Protein AF-A0A959T071-F1 (afdb_monomer_lite)

pLDDT: mean 84.13, std 16.7, range [33.44, 98.81]

Secondary structure (DSSP, 8-state):
-HHHHHHHHHHHHHHHHHHHHHHHSS--SPPPB--SS--EEEEEE--EEEE-SSSEEEEEES--GGGTB-TT-EEEEE----SSS-TTPPPS-EEEEEEEEEE-SS-EEEEEEE-GGGTTSPP-TT-EEEEEEPPBTT----HHHHHHHTT--EE-TTS-BSS-HHHHHT---TTHHHHHHHHHHHHHHHHHHHHHH---GGGTSPPSSSTTTT--HHHHHHT--HHHHHHHHHHHHHSGGGTTT--TTT-EEHHHHHHHHHHTT-PPPTT-SSTTHHHHHTS-HHHHHHHHHHTGGG--TTTTHHHHHHHHHHHHTT-GGG--

Structure (mmCIF, N/CA/C/O backbone):
data_AF-A0A959T071-F1
#
_entry.id   AF-A0A959T071-F1
#
loop_
_atom_site.group_PDB
_atom_site.id
_atom_site.type_symbol
_atom_site.label_atom_id
_atom_site.label_alt_id
_atom_site.label_comp_id
_atom_site.label_asym_id
_atom_site.label_entity_id
_atom_site.label_seq_id
_atom_site.pdbx_PDB_ins_code
_atom_site.Cartn_x
_atom_site.Cartn_y
_atom_site.Cartn_z
_atom_site.occupancy
_atom_site.B_iso_or_equiv
_atom_site.auth_seq_id
_atom_site.auth_comp_id
_atom_site.auth_asym_id
_atom_site.auth_atom_id
_atom_site.pdbx_PDB_model_num
ATOM 1 N N . MET A 1 1 ? 19.474 -20.841 42.012 1.00 50.69 1 MET A N 1
ATOM 2 C CA . MET A 1 1 ? 18.870 -19.907 41.029 1.00 50.69 1 MET A CA 1
ATOM 3 C C . MET A 1 1 ? 19.489 -19.968 39.625 1.00 50.69 1 MET A C 1
ATOM 5 O O . MET A 1 1 ? 18.724 -20.109 38.681 1.00 50.69 1 MET A O 1
ATOM 9 N N . LYS A 1 2 ? 20.823 -19.972 39.444 1.00 43.72 2 LYS A N 1
ATOM 10 C CA . LYS A 1 2 ? 21.474 -19.981 38.106 1.00 43.72 2 LYS A CA 1
ATOM 11 C C . LYS A 1 2 ? 21.069 -21.127 37.150 1.00 43.72 2 LYS A C 1
ATOM 13 O O . LYS A 1 2 ? 20.910 -20.890 35.961 1.00 43.72 2 LYS A O 1
ATOM 18 N N . LYS A 1 3 ? 20.819 -22.351 37.642 1.00 41.03 3 LYS A N 1
ATOM 19 C CA . LYS A 1 3 ? 20.435 -23.502 36.787 1.00 41.03 3 LYS A CA 1
ATOM 20 C C . LYS A 1 3 ? 19.021 -23.417 36.180 1.00 41.03 3 LYS A C 1
ATOM 22 O O . LYS A 1 3 ? 18.778 -24.054 35.161 1.00 41.03 3 LYS A O 1
ATOM 27 N N . ARG A 1 4 ? 18.093 -22.649 36.773 1.00 46.56 4 ARG A N 1
ATOM 28 C CA . ARG A 1 4 ? 16.730 -22.470 36.226 1.00 46.56 4 ARG A CA 1
ATOM 29 C C . ARG A 1 4 ? 16.696 -21.448 35.083 1.00 46.56 4 ARG A C 1
ATOM 31 O O . ARG A 1 4 ? 15.998 -21.680 34.107 1.00 46.56 4 ARG A O 1
ATOM 38 N N . TYR A 1 5 ? 17.516 -20.399 35.157 1.00 44.81 5 TYR A N 1
ATOM 39 C CA . TYR A 1 5 ? 17.627 -19.387 34.098 1.00 44.81 5 TYR A CA 1
ATOM 40 C C . TYR A 1 5 ? 18.225 -19.942 32.801 1.00 44.81 5 TYR A C 1
ATOM 42 O O . TYR A 1 5 ? 17.732 -19.632 31.725 1.00 44.81 5 TYR A O 1
ATOM 50 N N . ILE A 1 6 ? 19.218 -20.832 32.893 1.00 55.38 6 ILE A N 1
ATOM 51 C CA . ILE A 1 6 ? 19.849 -21.442 31.708 1.00 55.38 6 ILE A CA 1
ATOM 52 C C . ILE A 1 6 ? 18.860 -22.338 30.944 1.00 55.38 6 ILE A C 1
ATOM 54 O O . ILE A 1 6 ? 18.853 -22.340 29.718 1.00 55.38 6 ILE A O 1
ATOM 58 N N . ARG A 1 7 ? 17.978 -23.059 31.652 1.00 50.81 7 ARG A N 1
ATOM 59 C CA . ARG A 1 7 ? 16.944 -23.887 31.012 1.00 50.81 7 ARG A CA 1
ATOM 60 C C . ARG A 1 7 ? 15.853 -23.052 30.344 1.00 50.81 7 ARG A C 1
ATOM 62 O O . ARG A 1 7 ? 15.399 -23.440 29.278 1.00 50.81 7 ARG A O 1
ATOM 69 N N . LEU A 1 8 ? 15.473 -21.915 30.933 1.00 52.59 8 LEU A N 1
ATOM 70 C CA . LEU A 1 8 ? 14.485 -21.005 30.347 1.00 52.59 8 LEU A CA 1
ATOM 71 C C . LEU A 1 8 ? 15.033 -20.314 29.086 1.00 52.59 8 LEU A C 1
ATOM 73 O O . LEU A 1 8 ? 14.337 -20.253 28.079 1.00 52.59 8 LEU A O 1
ATOM 77 N N . LEU A 1 9 ? 16.298 -19.871 29.111 1.00 47.81 9 LEU A N 1
ATOM 78 C CA . LEU A 1 9 ? 16.958 -19.272 27.944 1.00 47.81 9 LEU A CA 1
ATOM 79 C C . LEU A 1 9 ? 17.128 -20.278 26.798 1.00 47.81 9 LEU A C 1
ATOM 81 O O . LEU A 1 9 ? 16.884 -19.938 25.647 1.00 47.81 9 LEU A O 1
ATOM 85 N N . ALA A 1 10 ? 17.502 -21.524 27.109 1.00 54.78 10 ALA A N 1
ATOM 86 C CA . ALA A 1 10 ? 17.612 -22.584 26.109 1.00 54.78 10 ALA A CA 1
ATOM 87 C C . ALA A 1 10 ? 16.249 -22.934 25.489 1.00 54.78 10 ALA A C 1
ATOM 89 O O . ALA A 1 10 ? 16.178 -23.167 24.288 1.00 54.78 10 ALA A O 1
ATOM 90 N N . PHE A 1 11 ? 15.166 -22.916 26.276 1.00 56.06 11 PHE A N 1
ATOM 91 C CA . PHE A 1 11 ? 13.807 -23.133 25.768 1.00 56.06 11 PHE A CA 1
ATOM 92 C C . PHE A 1 11 ? 13.327 -21.984 24.872 1.00 56.06 11 PHE A C 1
ATOM 94 O O . PHE A 1 11 ? 12.724 -22.241 23.838 1.00 56.06 11 PHE A O 1
ATOM 101 N N . LEU A 1 12 ? 13.631 -20.733 25.231 1.00 44.16 12 LEU A N 1
ATOM 102 C CA . LEU A 1 12 ? 13.326 -19.553 24.412 1.00 44.16 12 LEU A CA 1
ATOM 103 C C . LEU A 1 12 ? 14.118 -19.541 23.099 1.00 44.16 12 LEU A C 1
ATOM 105 O O . LEU A 1 12 ? 13.544 -19.253 22.054 1.00 44.16 12 LEU A O 1
ATOM 109 N N . LEU A 1 13 ? 15.398 -19.920 23.132 1.00 45.41 13 LEU A N 1
ATOM 110 C CA . LEU A 1 13 ? 16.234 -20.041 21.933 1.00 45.41 13 LEU A CA 1
ATOM 111 C C . LEU A 1 13 ? 15.791 -21.201 21.031 1.00 45.41 13 LEU A C 1
ATOM 113 O O . LEU A 1 13 ? 15.777 -21.041 19.814 1.00 45.41 13 LEU A O 1
ATOM 117 N N . LEU A 1 14 ? 15.380 -22.343 21.599 1.00 43.41 14 LEU A N 1
ATOM 118 C CA . LEU A 1 14 ? 14.801 -23.445 20.822 1.00 43.41 14 LEU A CA 1
ATOM 119 C C . LEU A 1 14 ? 13.432 -23.080 20.239 1.00 43.41 14 LEU A C 1
ATOM 121 O O . LEU A 1 14 ? 13.178 -23.403 19.085 1.00 43.41 14 LEU A O 1
ATOM 125 N N . ALA A 1 15 ? 12.576 -22.389 20.994 1.00 43.66 15 ALA A N 1
ATOM 126 C CA . ALA A 1 15 ? 11.276 -21.936 20.508 1.00 43.66 15 ALA A CA 1
ATOM 127 C C . ALA A 1 15 ? 11.427 -20.893 19.393 1.00 43.66 15 ALA A C 1
ATOM 129 O O . ALA A 1 15 ? 10.739 -21.000 18.384 1.00 43.66 15 ALA A O 1
ATOM 130 N N . GLN A 1 16 ? 12.366 -19.946 19.523 1.00 39.22 16 GLN A N 1
ATOM 131 C CA . GLN A 1 16 ? 12.711 -19.013 18.448 1.00 39.22 16 GLN A CA 1
ATOM 132 C C . GLN A 1 16 ? 13.258 -19.757 17.231 1.00 39.22 16 GLN A C 1
ATOM 134 O O . GLN A 1 16 ? 12.729 -19.564 16.147 1.00 39.22 16 GLN A O 1
ATOM 139 N N . ALA A 1 17 ? 14.225 -20.666 17.396 1.00 39.22 17 ALA A N 1
ATOM 140 C CA . ALA A 1 17 ? 14.792 -21.430 16.284 1.00 39.22 17 ALA A CA 1
ATOM 141 C C . ALA A 1 17 ? 13.753 -22.314 15.571 1.00 39.22 17 ALA A C 1
ATOM 143 O O . ALA A 1 17 ? 13.794 -22.422 14.344 1.00 39.22 17 ALA A O 1
ATOM 144 N N . GLN A 1 18 ? 12.810 -22.909 16.310 1.00 37.84 18 GLN A N 1
ATOM 145 C CA . GLN A 1 18 ? 11.685 -23.668 15.753 1.00 37.84 18 GLN A CA 1
ATOM 146 C C . GLN A 1 18 ? 10.666 -22.761 15.051 1.00 37.84 18 GLN A C 1
ATOM 148 O O . GLN A 1 18 ? 10.160 -23.133 13.994 1.00 37.84 18 GLN A O 1
ATOM 153 N N . PHE A 1 19 ? 10.419 -21.549 15.556 1.00 38.22 19 PHE A N 1
ATOM 154 C CA . PHE A 1 19 ? 9.620 -20.544 14.846 1.00 38.22 19 PHE A CA 1
ATOM 155 C C . PHE A 1 19 ? 10.297 -20.121 13.533 1.00 38.22 19 PHE A C 1
ATOM 157 O O . PHE A 1 19 ? 9.644 -20.090 12.491 1.00 38.22 19 PHE A O 1
ATOM 164 N N . THR A 1 20 ? 11.616 -19.892 13.537 1.00 39.88 20 THR A N 1
ATOM 165 C CA . THR A 1 20 ? 12.369 -19.514 12.330 1.00 39.88 20 THR A CA 1
ATOM 166 C C . THR A 1 20 ? 12.425 -20.647 11.301 1.00 39.88 20 THR A C 1
ATOM 168 O O . THR A 1 20 ? 12.278 -20.397 10.106 1.00 39.88 20 THR A O 1
ATOM 171 N N . THR A 1 21 ? 12.574 -21.904 11.739 1.00 37.16 21 THR A N 1
ATOM 172 C CA . THR A 1 21 ? 12.586 -23.064 10.823 1.00 37.16 21 THR A CA 1
ATOM 173 C C . THR A 1 21 ? 11.203 -23.413 10.283 1.00 37.16 21 THR A C 1
ATOM 175 O O . THR A 1 21 ? 11.101 -23.813 9.125 1.00 37.16 21 THR A O 1
ATOM 178 N N . THR A 1 22 ? 10.132 -23.195 11.052 1.00 33.75 22 THR A N 1
ATOM 179 C CA . THR A 1 22 ? 8.760 -23.398 10.552 1.00 33.75 22 THR A CA 1
ATOM 180 C C . THR A 1 22 ? 8.385 -22.339 9.506 1.00 33.75 22 THR A C 1
ATOM 182 O O . THR A 1 22 ? 7.685 -22.653 8.548 1.00 33.75 22 THR A O 1
ATOM 185 N N . ILE A 1 23 ? 8.931 -21.119 9.608 1.00 41.12 23 ILE A N 1
ATOM 186 C CA . ILE A 1 23 ? 8.767 -20.070 8.584 1.00 41.12 23 ILE A CA 1
ATOM 187 C C . ILE A 1 23 ? 9.621 -20.346 7.330 1.00 41.12 23 ILE A C 1
ATOM 189 O O . ILE A 1 23 ? 9.193 -20.022 6.226 1.00 41.12 23 ILE A O 1
ATOM 193 N N . GLN A 1 24 ? 10.788 -20.989 7.453 1.00 35.78 24 GLN A N 1
ATOM 194 C CA . GLN A 1 24 ? 11.627 -21.336 6.292 1.00 35.78 24 GLN A CA 1
ATOM 195 C C . GLN A 1 24 ? 11.175 -22.590 5.522 1.00 35.78 24 GLN A C 1
ATOM 197 O O . GLN A 1 24 ? 11.602 -22.776 4.383 1.00 35.78 24 GLN A O 1
ATOM 202 N N . ALA A 1 25 ? 10.327 -23.445 6.102 1.00 33.44 25 ALA A N 1
ATOM 203 C CA . ALA A 1 25 ? 9.914 -24.709 5.484 1.00 33.44 25 ALA A CA 1
ATOM 204 C C . ALA A 1 25 ? 8.597 -24.641 4.683 1.00 33.44 25 ALA A C 1
ATOM 206 O O . ALA A 1 25 ? 8.232 -25.627 4.040 1.00 33.44 25 ALA A O 1
ATOM 207 N N . GLN A 1 26 ? 7.894 -23.503 4.662 1.00 39.03 26 GLN A N 1
ATOM 208 C CA . GLN A 1 26 ? 6.766 -23.294 3.750 1.00 39.03 26 GLN A CA 1
ATOM 209 C C . GLN A 1 26 ? 7.223 -22.565 2.475 1.00 39.03 26 GLN A C 1
ATOM 211 O O . GLN A 1 26 ? 7.538 -21.380 2.496 1.00 39.03 26 GLN A O 1
ATOM 216 N N . ASN A 1 27 ? 7.172 -23.304 1.360 1.00 43.25 27 ASN A N 1
ATOM 217 C CA . ASN A 1 27 ? 7.237 -22.868 -0.044 1.00 43.25 27 ASN A CA 1
ATOM 218 C C . ASN A 1 27 ? 8.626 -22.756 -0.693 1.00 43.25 27 ASN A C 1
ATOM 220 O O . ASN A 1 27 ? 9.072 -21.695 -1.124 1.00 43.25 27 ASN A O 1
ATOM 224 N N . SER A 1 28 ? 9.249 -23.916 -0.898 1.00 43.41 28 SER A N 1
ATOM 225 C CA . SER A 1 28 ? 10.242 -24.157 -1.956 1.00 43.41 28 SER A CA 1
ATOM 226 C C . SER A 1 28 ? 9.615 -24.482 -3.327 1.00 43.41 28 SER A C 1
ATOM 228 O O . SER A 1 28 ? 10.336 -24.799 -4.272 1.00 43.41 28 SER A O 1
ATOM 230 N N . SER A 1 29 ? 8.290 -24.389 -3.477 1.00 58.50 29 SER A N 1
ATOM 231 C CA . SER A 1 29 ? 7.630 -24.452 -4.783 1.00 58.50 29 SER A CA 1
ATOM 232 C C . SER A 1 29 ? 7.652 -23.082 -5.464 1.00 58.50 29 SER A C 1
ATOM 234 O O . SER A 1 29 ? 7.315 -22.056 -4.874 1.00 58.50 29 SER A O 1
ATOM 236 N N . VAL A 1 30 ? 8.056 -23.062 -6.735 1.00 68.25 30 VAL A N 1
ATOM 237 C CA . VAL A 1 30 ? 7.902 -21.886 -7.599 1.00 68.25 30 VAL A CA 1
ATOM 238 C C . VAL A 1 30 ? 6.404 -21.543 -7.668 1.00 68.25 30 VAL A C 1
ATOM 240 O O . VAL A 1 30 ? 5.610 -22.458 -7.902 1.00 68.25 30 VAL A O 1
ATOM 243 N N . PRO A 1 31 ? 5.995 -20.277 -7.451 1.00 80.00 31 PRO A N 1
ATOM 244 C CA . PRO A 1 31 ? 4.594 -19.887 -7.570 1.00 80.00 31 PRO A CA 1
ATOM 245 C C . PRO A 1 31 ? 4.044 -20.246 -8.952 1.00 80.00 31 PRO A C 1
ATOM 247 O O . PRO A 1 31 ? 4.724 -20.066 -9.963 1.00 80.00 31 PRO A O 1
ATOM 250 N N . VAL A 1 32 ? 2.812 -20.747 -8.996 1.00 86.94 32 VAL A N 1
ATOM 251 C CA . VAL A 1 32 ? 2.100 -20.983 -10.257 1.00 86.94 32 VAL A CA 1
ATOM 252 C C . VAL A 1 32 ? 1.407 -19.685 -10.653 1.00 86.94 32 VAL A C 1
ATOM 254 O O . VAL A 1 32 ? 0.740 -19.074 -9.824 1.00 86.94 32 VAL A O 1
ATOM 257 N N . TYR A 1 33 ? 1.569 -19.270 -11.906 1.00 87.31 33 TYR A N 1
ATOM 258 C CA . TYR A 1 33 ? 1.048 -18.009 -12.434 1.00 87.31 33 TYR A CA 1
ATOM 259 C C . TYR A 1 33 ? -0.166 -18.232 -13.335 1.00 87.31 33 TYR A C 1
ATOM 261 O O . TYR A 1 33 ? -0.168 -19.171 -14.133 1.00 87.31 33 TYR A O 1
ATOM 269 N N . ASP A 1 34 ? -1.182 -17.371 -13.221 1.00 85.62 34 ASP A N 1
ATOM 270 C CA . ASP A 1 34 ? -2.313 -17.354 -14.153 1.00 85.62 34 ASP A CA 1
ATOM 271 C C . ASP A 1 34 ? -1.898 -16.623 -15.435 1.00 85.62 34 ASP A C 1
ATOM 273 O O . ASP A 1 34 ? -1.830 -15.394 -15.496 1.00 85.62 34 ASP A O 1
ATOM 277 N N . THR A 1 35 ? -1.588 -17.403 -16.467 1.00 83.62 35 THR A N 1
ATOM 278 C CA . THR A 1 35 ? -1.217 -16.891 -17.790 1.00 83.62 35 THR A CA 1
ATOM 279 C C . THR A 1 35 ? -2.405 -16.747 -18.738 1.00 83.62 35 THR A C 1
ATOM 281 O O . THR A 1 35 ? -2.232 -16.230 -19.842 1.00 83.62 35 THR A O 1
ATOM 284 N N . ALA A 1 36 ? -3.595 -17.208 -18.339 1.00 73.69 36 ALA A N 1
ATOM 285 C CA . ALA A 1 36 ? -4.733 -17.394 -19.231 1.00 73.69 36 ALA A CA 1
ATOM 286 C C . ALA A 1 36 ? -5.746 -16.245 -19.184 1.00 73.69 36 ALA A C 1
ATOM 288 O O . ALA A 1 36 ? -6.434 -16.022 -20.181 1.00 73.69 36 ALA A O 1
ATOM 289 N N . SER A 1 37 ? -5.859 -15.531 -18.059 1.00 57.44 37 SER A N 1
ATOM 290 C CA . SER A 1 37 ? -7.089 -14.758 -17.819 1.00 57.44 37 SER A CA 1
ATOM 291 C C . SER A 1 37 ? -6.912 -13.373 -17.198 1.00 57.44 37 SER A C 1
ATOM 293 O O . SER A 1 37 ? -7.787 -12.532 -17.395 1.00 57.44 37 SER A O 1
ATOM 295 N N . PHE A 1 38 ? -5.804 -13.082 -16.507 1.00 61.44 38 PHE A N 1
ATOM 296 C CA . PHE A 1 38 ? -5.633 -11.793 -15.828 1.00 61.44 38 PHE A CA 1
ATOM 297 C C . PHE A 1 38 ? -4.190 -11.292 -15.880 1.00 61.44 38 PHE A C 1
ATOM 299 O O . PHE A 1 38 ? -3.247 -12.026 -15.598 1.00 61.44 38 PHE A O 1
ATOM 306 N N . ILE A 1 39 ? -4.034 -10.020 -16.242 1.00 75.19 39 ILE A N 1
ATOM 307 C CA . ILE A 1 39 ? -2.770 -9.293 -16.190 1.00 75.19 39 ILE A CA 1
ATOM 308 C C . ILE A 1 39 ? -2.998 -8.099 -15.267 1.00 75.19 39 ILE A C 1
ATOM 310 O O . ILE A 1 39 ? -3.794 -7.219 -15.594 1.00 75.19 39 ILE A O 1
ATOM 314 N N . ASP A 1 40 ? -2.307 -8.074 -14.131 1.00 84.31 40 ASP A N 1
ATOM 315 C CA . ASP A 1 40 ? -2.342 -6.932 -13.217 1.00 84.31 40 ASP A CA 1
ATOM 316 C C . ASP A 1 40 ? -1.245 -5.934 -13.623 1.00 84.31 40 ASP A C 1
ATOM 318 O O . ASP A 1 40 ? -0.127 -6.325 -13.968 1.00 84.31 40 ASP A O 1
ATOM 322 N N . GLU A 1 41 ? -1.545 -4.633 -13.591 1.00 94.25 41 GLU A N 1
ATOM 323 C CA . GLU A 1 41 ? -0.510 -3.599 -13.667 1.00 94.25 41 GLU A CA 1
ATOM 324 C C . GLU A 1 41 ? 0.080 -3.396 -12.268 1.00 94.25 41 GLU A C 1
ATOM 326 O O . GLU A 1 41 ? -0.607 -2.949 -11.347 1.00 94.25 41 GLU A O 1
ATOM 331 N N . VAL A 1 42 ? 1.356 -3.746 -12.107 1.00 96.12 42 VAL A N 1
ATOM 332 C CA . VAL A 1 42 ? 2.086 -3.656 -10.838 1.00 96.12 42 VAL A CA 1
ATOM 333 C C . VAL A 1 42 ? 3.202 -2.631 -10.965 1.00 96.12 42 VAL A C 1
ATOM 335 O O . VAL A 1 42 ? 3.947 -2.618 -11.945 1.00 96.12 42 VAL A O 1
ATOM 338 N N . PHE A 1 43 ? 3.321 -1.768 -9.960 1.00 95.94 43 PHE A N 1
ATOM 339 C CA . PHE A 1 43 ? 4.357 -0.742 -9.874 1.00 95.94 43 PHE A CA 1
ATOM 340 C C . PHE A 1 43 ? 5.606 -1.319 -9.221 1.00 95.94 43 PHE A C 1
ATOM 342 O O . PHE A 1 43 ? 5.492 -2.054 -8.255 1.00 95.94 43 PHE A O 1
ATOM 349 N N . PHE A 1 44 ? 6.802 -0.991 -9.688 1.00 95.06 44 PHE A N 1
ATOM 350 C CA . PHE A 1 44 ? 8.058 -1.459 -9.104 1.00 95.06 44 PHE A CA 1
ATOM 351 C C . PHE A 1 44 ? 9.064 -0.320 -9.028 1.00 95.06 44 PHE A C 1
ATOM 353 O O . PHE A 1 44 ? 9.186 0.451 -9.976 1.00 95.06 44 PHE A O 1
ATOM 360 N N . LEU A 1 45 ? 9.836 -0.244 -7.945 1.00 92.62 45 LEU A N 1
ATOM 361 C CA . LEU A 1 45 ? 10.956 0.692 -7.863 1.00 92.62 45 LEU A CA 1
ATOM 362 C C . LEU A 1 45 ? 12.035 0.353 -8.892 1.00 92.62 45 LEU A C 1
ATOM 364 O O . LEU A 1 45 ? 12.535 -0.775 -8.954 1.00 92.62 45 LEU A O 1
ATOM 368 N N . ILE A 1 46 ? 12.442 1.367 -9.645 1.00 94.25 46 ILE A N 1
ATOM 369 C CA . ILE A 1 46 ? 13.601 1.324 -10.525 1.00 94.25 46 ILE A CA 1
ATOM 370 C C . ILE A 1 46 ? 14.867 1.308 -9.671 1.00 94.25 46 ILE A C 1
ATOM 372 O O . ILE A 1 46 ? 15.061 2.144 -8.791 1.00 94.25 46 ILE A O 1
ATOM 376 N N . LYS A 1 47 ? 15.753 0.355 -9.950 1.00 93.50 47 LYS A N 1
ATOM 377 C CA . LYS A 1 47 ? 17.012 0.161 -9.223 1.00 93.50 47 LYS A CA 1
ATOM 378 C C . LYS A 1 47 ? 18.190 0.824 -9.913 1.00 93.50 47 LYS A C 1
ATOM 380 O O . LYS A 1 47 ? 19.005 1.459 -9.259 1.00 93.50 47 LYS A O 1
ATOM 385 N N . ASN A 1 48 ? 18.255 0.713 -11.237 1.00 95.00 48 ASN A N 1
ATOM 386 C CA . ASN A 1 48 ? 19.299 1.339 -12.038 1.00 95.00 48 ASN A CA 1
ATOM 387 C C . ASN A 1 48 ? 18.703 1.976 -13.284 1.00 95.00 48 ASN A C 1
ATOM 389 O O . ASN A 1 48 ? 17.717 1.483 -13.835 1.00 95.00 48 ASN A O 1
ATOM 393 N N . VAL A 1 49 ? 19.358 3.040 -13.741 1.00 96.00 49 VAL A N 1
ATOM 394 C CA . VAL A 1 49 ? 19.014 3.782 -14.953 1.00 96.00 49 VAL A CA 1
ATOM 395 C C . VAL A 1 49 ? 20.265 3.882 -15.817 1.00 96.00 49 VAL A C 1
ATOM 397 O O . VAL A 1 49 ? 21.291 4.393 -15.375 1.00 96.00 49 VAL A O 1
ATOM 400 N N . ASN A 1 50 ? 20.176 3.417 -17.057 1.00 96.88 50 ASN A N 1
ATOM 401 C CA . ASN A 1 50 ? 21.193 3.588 -18.086 1.00 96.88 50 ASN A CA 1
ATOM 402 C C . ASN A 1 50 ? 20.591 4.399 -19.238 1.00 96.88 50 ASN A C 1
ATOM 404 O O . ASN A 1 50 ? 19.840 3.872 -20.064 1.00 96.88 50 ASN A O 1
ATOM 408 N N . ARG A 1 51 ? 20.873 5.702 -19.262 1.00 94.12 51 ARG A N 1
ATOM 409 C CA . ARG A 1 51 ? 20.330 6.617 -20.269 1.00 94.12 51 ARG A CA 1
ATOM 410 C C . ARG A 1 51 ? 21.092 6.470 -21.586 1.00 94.12 51 ARG A C 1
ATOM 412 O O . ARG A 1 51 ? 22.315 6.521 -21.602 1.00 94.12 51 ARG A O 1
ATOM 419 N N . ILE A 1 52 ? 20.354 6.311 -22.682 1.00 95.12 52 ILE A N 1
ATOM 420 C CA . ILE A 1 52 ? 20.910 6.114 -24.030 1.00 95.12 52 ILE A CA 1
ATOM 421 C C . ILE A 1 52 ? 20.874 7.432 -24.809 1.00 95.12 52 ILE A C 1
ATOM 423 O O . ILE A 1 52 ? 21.830 7.788 -25.491 1.00 95.12 52 ILE A O 1
ATOM 427 N N . SER A 1 53 ? 19.757 8.155 -24.709 1.00 93.44 53 SER A N 1
ATOM 428 C CA . SER A 1 53 ? 19.520 9.436 -25.377 1.00 93.44 53 SER A CA 1
ATOM 429 C C . SER A 1 53 ? 18.642 10.343 -24.504 1.00 93.44 53 SER A C 1
ATOM 431 O O . SER A 1 53 ? 18.297 10.004 -23.368 1.00 93.44 53 SER A O 1
ATOM 433 N N . GLU A 1 54 ? 18.248 11.506 -25.031 1.00 91.12 54 GLU A N 1
ATOM 434 C CA . GLU A 1 54 ? 17.261 12.373 -24.378 1.00 91.12 54 GLU A CA 1
ATOM 435 C C . GLU A 1 54 ? 15.950 11.637 -24.069 1.00 91.12 54 GLU A C 1
ATOM 437 O O . GLU A 1 54 ? 15.380 11.820 -23.003 1.00 91.12 54 GLU A O 1
ATOM 442 N N . ASP A 1 55 ? 15.497 10.748 -24.945 1.00 94.88 55 ASP A N 1
ATOM 443 C CA . ASP A 1 55 ? 14.156 10.178 -24.873 1.00 94.88 55 ASP A CA 1
ATOM 444 C C . ASP A 1 55 ? 14.142 8.665 -24.659 1.00 94.88 55 ASP A C 1
ATOM 446 O O . ASP A 1 55 ? 13.073 8.059 -24.695 1.00 94.88 55 ASP A O 1
ATOM 450 N N . SER A 1 56 ? 15.313 8.056 -24.464 1.00 96.50 56 SER A N 1
ATOM 451 C CA . SER A 1 56 ? 15.468 6.606 -24.387 1.00 96.50 56 SER A CA 1
ATOM 452 C C . SER A 1 56 ? 16.423 6.197 -23.268 1.00 96.50 56 SER A C 1
ATOM 454 O O . SER A 1 56 ? 17.512 6.759 -23.112 1.00 96.50 56 SER A O 1
ATOM 456 N N . ALA A 1 57 ? 16.030 5.182 -22.503 1.00 97.88 57 ALA A N 1
ATOM 457 C CA . ALA A 1 57 ? 16.832 4.612 -21.424 1.00 97.88 57 ALA A CA 1
ATOM 458 C C . ALA A 1 57 ? 16.561 3.113 -21.265 1.00 97.88 57 ALA A C 1
ATOM 460 O O . ALA A 1 57 ? 15.502 2.621 -21.654 1.00 97.88 57 ALA A O 1
ATOM 461 N N . TYR A 1 58 ? 17.497 2.402 -20.645 1.00 98.50 58 TYR A N 1
ATOM 462 C CA . TYR A 1 58 ? 17.237 1.108 -20.026 1.00 98.50 58 TYR A CA 1
ATOM 463 C C . TYR A 1 58 ? 17.138 1.280 -18.516 1.00 98.50 58 TYR A C 1
ATOM 465 O O . TYR A 1 58 ? 17.970 1.958 -17.915 1.00 98.50 58 TYR A O 1
ATOM 473 N N . VAL A 1 59 ? 16.149 0.645 -17.898 1.00 98.31 59 VAL A N 1
ATOM 474 C CA . VAL A 1 59 ? 16.002 0.617 -16.438 1.00 98.31 59 VAL A CA 1
ATOM 475 C C . VAL A 1 59 ? 15.915 -0.816 -15.943 1.00 98.31 59 VAL A C 1
ATOM 477 O O . VAL A 1 59 ? 15.449 -1.689 -16.675 1.00 98.31 59 VAL A O 1
ATOM 480 N N . THR A 1 60 ? 16.354 -1.068 -14.713 1.00 98.38 60 THR A N 1
ATOM 481 C CA . THR A 1 60 ? 16.271 -2.402 -14.097 1.00 98.38 60 THR A CA 1
ATOM 482 C C . THR A 1 60 ? 15.390 -2.399 -12.860 1.00 98.38 60 THR A C 1
ATOM 484 O O . THR A 1 60 ? 15.432 -1.444 -12.084 1.00 98.38 60 THR A O 1
ATOM 487 N N . ILE A 1 61 ? 14.673 -3.498 -12.637 1.00 96.94 61 ILE A N 1
ATOM 488 C CA . ILE A 1 61 ? 13.921 -3.778 -11.407 1.00 96.94 61 ILE A CA 1
ATOM 489 C C . ILE A 1 61 ? 14.380 -5.107 -10.797 1.00 96.94 61 ILE A C 1
ATOM 491 O O . ILE A 1 61 ? 14.786 -6.016 -11.525 1.00 96.94 61 ILE A O 1
ATOM 495 N N . ASP A 1 62 ? 14.248 -5.245 -9.477 1.00 96.00 62 ASP A N 1
ATOM 496 C CA . ASP A 1 62 ? 14.573 -6.478 -8.733 1.00 96.00 62 ASP A CA 1
ATOM 497 C C . ASP A 1 62 ? 13.389 -7.460 -8.690 1.00 96.00 62 ASP A C 1
ATOM 499 O O . ASP A 1 62 ? 13.093 -8.064 -7.654 1.00 96.00 62 ASP A O 1
ATOM 503 N N . TYR A 1 63 ? 12.685 -7.587 -9.819 1.00 96.19 63 TYR A N 1
ATOM 504 C CA . TYR A 1 63 ? 11.577 -8.518 -10.027 1.00 96.19 63 TYR A CA 1
ATOM 505 C C . TYR A 1 63 ? 11.694 -9.156 -11.413 1.00 96.19 63 TYR A C 1
ATOM 507 O O . TYR A 1 63 ? 12.001 -8.469 -12.387 1.00 96.19 63 TYR A O 1
ATOM 515 N N . GLY A 1 64 ? 11.492 -10.472 -11.500 1.00 96.56 64 GLY A N 1
ATOM 516 C CA . GLY A 1 64 ? 11.738 -11.248 -12.723 1.00 96.56 64 GLY A CA 1
ATOM 517 C C . GLY A 1 64 ? 10.697 -12.336 -12.978 1.00 96.56 64 GLY A C 1
ATOM 518 O O . GLY A 1 64 ? 9.548 -12.220 -12.550 1.00 96.56 64 GLY A O 1
ATOM 519 N N . LYS A 1 65 ? 11.093 -13.420 -13.659 1.00 94.81 65 LYS A N 1
ATOM 520 C CA . LYS A 1 65 ? 10.188 -14.546 -13.995 1.00 94.81 65 LYS A CA 1
ATOM 521 C C . LYS A 1 65 ? 9.486 -15.115 -12.772 1.00 94.81 65 LYS A C 1
ATOM 523 O O . LYS A 1 65 ? 8.301 -15.422 -12.821 1.00 94.81 65 LYS A O 1
ATOM 528 N N . GLN A 1 66 ? 10.220 -15.240 -11.666 1.00 93.31 66 GLN A N 1
ATOM 529 C CA . GLN A 1 66 ? 9.678 -15.771 -10.420 1.00 93.31 66 GLN A CA 1
ATOM 530 C C . GLN A 1 66 ? 8.653 -14.835 -9.780 1.00 93.31 66 GLN A C 1
ATOM 532 O O . GLN A 1 66 ? 8.092 -15.228 -8.773 1.00 93.31 66 GLN A O 1
ATOM 537 N N . ASP A 1 67 ? 8.462 -13.618 -10.294 1.00 94.12 67 ASP A N 1
ATOM 538 C CA . ASP A 1 67 ? 7.520 -12.606 -9.812 1.00 94.12 67 ASP A CA 1
ATOM 539 C C . ASP A 1 67 ? 6.352 -12.373 -10.788 1.00 94.12 67 ASP A C 1
ATOM 541 O O . ASP A 1 67 ? 5.587 -11.432 -10.605 1.00 94.12 67 ASP A O 1
ATOM 545 N N . GLY A 1 68 ? 6.214 -13.209 -11.824 1.00 94.06 68 GLY A N 1
ATOM 546 C CA . GLY A 1 68 ? 5.156 -13.085 -12.833 1.00 94.06 68 GLY A CA 1
ATOM 547 C C . GLY A 1 68 ? 5.468 -12.087 -13.950 1.00 94.06 68 GLY A C 1
ATOM 548 O O . GLY A 1 68 ? 4.638 -11.880 -14.836 1.00 94.06 68 GLY A O 1
ATOM 549 N N . VAL A 1 69 ? 6.662 -11.483 -13.949 1.00 96.19 69 VAL A N 1
ATOM 550 C CA . VAL A 1 69 ? 7.132 -10.627 -15.046 1.00 96.19 69 VAL A CA 1
ATOM 551 C C . VAL A 1 69 ? 7.443 -11.499 -16.263 1.00 96.19 69 VAL A C 1
ATOM 553 O O . VAL A 1 69 ? 8.091 -12.540 -16.142 1.00 96.19 69 VAL A O 1
ATOM 556 N N . PHE A 1 70 ? 7.026 -11.060 -17.449 1.00 96.12 70 PHE A N 1
ATOM 557 C CA . PHE A 1 70 ? 7.242 -11.774 -18.707 1.00 96.12 70 PHE A CA 1
ATOM 558 C C . PHE A 1 70 ? 7.876 -10.876 -19.778 1.00 96.12 70 PHE A C 1
ATOM 560 O O . PHE A 1 70 ? 7.812 -9.646 -19.728 1.00 96.12 70 PHE A O 1
ATOM 567 N N . LEU A 1 71 ? 8.552 -11.496 -20.750 1.00 97.56 71 LEU A N 1
ATOM 568 C CA . LEU A 1 71 ? 9.245 -10.767 -21.809 1.00 97.56 71 LEU A CA 1
ATOM 569 C C . LEU A 1 71 ? 8.225 -10.067 -22.709 1.00 97.56 71 LEU A C 1
ATOM 571 O O . LEU A 1 71 ? 7.236 -10.665 -23.123 1.00 97.56 71 LEU A O 1
ATOM 575 N N . GLY A 1 72 ? 8.485 -8.806 -23.041 1.00 97.50 72 GLY A N 1
ATOM 576 C CA . GLY A 1 72 ? 7.577 -8.002 -23.847 1.00 97.50 72 GLY A CA 1
ATOM 577 C C . GLY A 1 72 ? 6.419 -7.377 -23.074 1.00 97.50 72 GLY A C 1
ATOM 578 O O . GLY A 1 72 ? 5.696 -6.602 -23.696 1.00 97.50 72 GLY A O 1
ATOM 579 N N . ALA A 1 73 ? 6.285 -7.637 -21.765 1.00 97.19 73 ALA A N 1
ATOM 580 C CA . ALA A 1 73 ? 5.346 -6.929 -20.900 1.00 97.19 73 ALA A CA 1
ATOM 581 C C . ALA A 1 73 ? 5.508 -5.414 -21.065 1.00 97.19 73 ALA A C 1
ATOM 583 O O . ALA A 1 73 ? 6.631 -4.894 -21.072 1.00 97.19 73 ALA A O 1
ATOM 584 N N . THR A 1 74 ? 4.387 -4.720 -21.232 1.00 97.44 74 THR A N 1
ATOM 585 C CA . THR A 1 74 ? 4.344 -3.272 -21.444 1.00 97.44 74 THR A CA 1
ATOM 586 C C . THR A 1 74 ? 3.827 -2.553 -20.210 1.00 97.44 74 THR A C 1
ATOM 588 O O . THR A 1 74 ? 3.111 -3.133 -19.394 1.00 97.44 74 THR A O 1
ATOM 591 N N . GLY A 1 75 ? 4.153 -1.272 -20.108 1.00 97.38 75 GLY A N 1
ATOM 592 C CA . GLY A 1 75 ? 3.579 -0.382 -19.111 1.00 97.38 75 GLY A CA 1
ATOM 593 C C . GLY A 1 75 ? 4.192 1.005 -19.209 1.00 97.38 75 GLY A C 1
ATOM 594 O O . GLY A 1 75 ? 4.508 1.457 -20.315 1.00 97.38 75 GLY A O 1
ATOM 595 N N . ASN A 1 76 ? 4.366 1.685 -18.081 1.00 97.94 76 ASN A N 1
ATOM 596 C CA . ASN A 1 76 ? 4.788 3.078 -18.051 1.00 97.94 76 ASN A CA 1
ATOM 597 C C . ASN A 1 76 ? 5.893 3.318 -17.027 1.00 97.94 76 ASN A C 1
ATOM 599 O O . ASN A 1 76 ? 6.043 2.599 -16.043 1.00 97.94 76 ASN A O 1
ATOM 603 N N . ILE A 1 77 ? 6.651 4.384 -17.248 1.00 96.56 77 ILE A N 1
ATOM 604 C CA . ILE A 1 77 ? 7.519 4.951 -16.223 1.00 96.56 77 ILE A CA 1
ATOM 605 C C . ILE A 1 77 ? 6.823 6.137 -15.560 1.00 96.56 77 ILE A C 1
ATOM 607 O O . ILE A 1 77 ? 6.213 6.966 -16.240 1.00 96.56 77 ILE A O 1
ATOM 611 N N . MET A 1 78 ? 6.922 6.223 -14.240 1.00 94.56 78 MET A N 1
ATOM 612 C CA . MET A 1 78 ? 6.267 7.230 -13.421 1.00 94.56 78 MET A CA 1
ATOM 613 C C . MET A 1 78 ? 7.256 7.863 -12.440 1.00 94.56 78 MET A C 1
ATOM 615 O O . MET A 1 78 ? 8.030 7.162 -11.789 1.00 94.56 78 MET A O 1
ATOM 619 N N . SER A 1 79 ? 7.218 9.189 -12.318 1.00 90.75 79 SER A N 1
ATOM 620 C CA . SER A 1 79 ? 8.042 9.912 -11.348 1.00 90.75 79 SER A CA 1
ATOM 621 C C . SER A 1 79 ? 7.636 9.601 -9.903 1.00 90.75 79 SER A C 1
ATOM 623 O O . SER A 1 79 ? 6.450 9.452 -9.599 1.00 90.75 79 SER A O 1
ATOM 625 N N . SER A 1 80 ? 8.599 9.563 -8.983 1.00 85.44 80 SER A N 1
ATOM 626 C CA . SER A 1 80 ? 8.353 9.433 -7.539 1.00 85.44 80 SER A CA 1
ATOM 627 C C . SER A 1 80 ? 8.943 10.597 -6.723 1.00 85.44 80 SER A C 1
ATOM 629 O O . SER A 1 80 ? 9.677 11.446 -7.241 1.00 85.44 80 SER A O 1
ATOM 631 N N . HIS A 1 81 ? 8.589 10.651 -5.431 1.00 69.88 81 HIS A N 1
ATOM 632 C CA . HIS A 1 81 ? 9.137 11.596 -4.449 1.00 69.88 81 HIS A CA 1
ATOM 633 C C . HIS A 1 81 ? 10.441 11.058 -3.815 1.00 69.88 81 HIS A C 1
ATOM 635 O O . HIS A 1 81 ? 10.452 10.595 -2.670 1.00 69.88 81 HIS A O 1
ATOM 641 N N . GLY A 1 82 ? 11.572 11.151 -4.512 1.00 60.06 82 GLY A N 1
ATOM 642 C CA . GLY A 1 82 ? 12.874 10.705 -3.998 1.00 60.06 82 GLY A CA 1
ATOM 643 C C . GLY A 1 82 ? 13.637 11.777 -3.208 1.00 60.06 82 GLY A C 1
ATOM 644 O O . GLY A 1 82 ? 13.378 12.977 -3.303 1.00 60.06 82 GLY A O 1
ATOM 645 N N . ALA A 1 83 ? 14.602 11.363 -2.379 1.00 49.56 83 ALA A N 1
ATOM 646 C CA . ALA A 1 83 ? 15.624 12.293 -1.862 1.00 49.56 83 ALA A CA 1
ATOM 647 C C . ALA A 1 83 ? 16.601 12.724 -2.978 1.00 49.56 83 ALA A C 1
ATOM 649 O O . ALA A 1 83 ? 17.114 13.842 -2.963 1.00 49.56 83 ALA A O 1
ATOM 650 N N . SER A 1 84 ? 16.787 11.843 -3.963 1.00 58.06 84 SER A N 1
ATOM 651 C CA . SER A 1 84 ? 17.588 12.011 -5.179 1.00 58.06 84 SER A CA 1
ATOM 652 C C . SER A 1 84 ? 16.940 12.925 -6.229 1.00 58.06 84 SER A C 1
ATOM 654 O O . SER A 1 84 ? 17.645 13.498 -7.056 1.00 58.06 84 SER A O 1
ATOM 656 N N . THR A 1 85 ? 15.615 13.097 -6.189 1.00 59.00 85 THR A N 1
ATOM 657 C CA . THR A 1 85 ? 14.837 13.766 -7.245 1.00 59.00 85 THR A CA 1
ATOM 658 C C . THR A 1 85 ? 14.599 15.264 -7.003 1.00 59.00 85 THR A C 1
ATOM 660 O O . THR A 1 85 ? 14.039 15.942 -7.861 1.00 59.00 85 THR A O 1
ATOM 663 N N . GLY A 1 86 ? 15.007 15.793 -5.841 1.00 57.28 86 GLY A N 1
ATOM 664 C CA . GLY A 1 86 ? 14.789 17.189 -5.438 1.00 57.28 86 GLY A CA 1
ATOM 665 C C . GLY A 1 86 ? 13.357 17.493 -4.961 1.00 57.28 86 GLY A C 1
ATOM 666 O O . GLY A 1 86 ? 12.395 16.837 -5.348 1.00 57.28 86 GLY A O 1
ATOM 667 N N . LYS A 1 87 ? 13.201 18.514 -4.102 1.00 60.84 87 LYS A N 1
ATOM 668 C CA . LYS A 1 87 ? 11.921 18.858 -3.437 1.00 60.84 87 LYS A CA 1
ATOM 669 C C . LYS A 1 87 ? 10.823 19.409 -4.364 1.00 60.84 87 LYS A C 1
ATOM 671 O O . LYS A 1 87 ? 9.680 19.480 -3.935 1.00 60.84 87 LYS A O 1
ATOM 676 N N . ASN A 1 88 ? 11.161 19.801 -5.595 1.00 69.19 88 ASN A N 1
ATOM 677 C CA . ASN A 1 88 ? 10.254 20.514 -6.507 1.00 69.19 88 ASN A CA 1
ATOM 678 C C . ASN A 1 88 ? 9.826 19.685 -7.728 1.00 69.19 88 ASN A C 1
ATOM 680 O O . ASN A 1 88 ? 9.189 20.224 -8.629 1.00 69.19 88 ASN A O 1
ATOM 684 N N . ARG A 1 89 ? 10.200 18.404 -7.801 1.00 78.50 89 ARG A N 1
ATOM 685 C CA . ARG A 1 89 ? 9.806 17.548 -8.920 1.00 78.50 89 ARG A CA 1
ATOM 686 C C . ARG A 1 89 ? 8.370 17.078 -8.728 1.00 78.50 89 ARG A C 1
ATOM 688 O O . ARG A 1 89 ? 8.023 16.575 -7.662 1.00 78.50 89 ARG A O 1
ATOM 695 N N . GLU A 1 90 ? 7.558 17.204 -9.772 1.00 80.38 90 GLU A N 1
ATOM 696 C CA . GLU A 1 90 ? 6.226 16.605 -9.791 1.00 80.38 90 GLU A CA 1
ATOM 697 C C . GLU A 1 90 ? 6.341 15.078 -9.678 1.00 80.38 90 GLU A C 1
ATOM 699 O O . GLU A 1 90 ? 7.043 14.425 -10.456 1.00 80.38 90 GLU A O 1
ATOM 704 N N . SER A 1 91 ? 5.647 14.494 -8.707 1.00 82.50 91 SER A N 1
ATOM 705 C CA . SER A 1 91 ? 5.560 13.045 -8.544 1.00 82.50 91 SER A CA 1
ATOM 706 C C . SER A 1 91 ? 4.330 12.479 -9.230 1.00 82.50 91 SER A C 1
ATOM 708 O O . SER A 1 91 ? 3.377 13.203 -9.516 1.00 82.50 91 SER A O 1
ATOM 710 N N . THR A 1 92 ? 4.274 11.153 -9.335 1.00 86.38 92 THR A N 1
ATOM 711 C CA . THR A 1 92 ? 3.108 10.413 -9.833 1.00 86.38 92 THR A CA 1
ATOM 712 C C . THR A 1 92 ? 2.700 10.849 -11.244 1.00 86.38 92 THR A C 1
ATOM 714 O O . THR A 1 92 ? 1.534 10.771 -11.619 1.00 86.38 92 THR A O 1
ATOM 717 N N . ILE A 1 93 ? 3.673 11.325 -12.029 1.00 91.44 93 ILE A N 1
ATOM 718 C CA . ILE A 1 93 ? 3.496 11.724 -13.423 1.00 91.44 93 ILE A CA 1
ATOM 719 C C . ILE A 1 93 ? 4.072 10.636 -14.315 1.00 91.44 93 ILE A C 1
ATOM 721 O O . ILE A 1 93 ? 5.228 10.246 -14.155 1.00 91.44 93 ILE A O 1
ATOM 725 N N . TYR A 1 94 ? 3.291 10.178 -15.291 1.00 95.19 94 TYR A N 1
ATOM 726 C CA . TYR A 1 94 ? 3.783 9.265 -16.315 1.00 95.19 94 TYR A CA 1
ATOM 727 C C . TYR A 1 94 ? 4.727 9.991 -17.275 1.00 95.19 94 TYR A C 1
ATOM 729 O O . TYR A 1 94 ? 4.318 10.882 -18.022 1.00 95.19 94 TYR A O 1
ATOM 737 N N . LEU A 1 95 ? 5.997 9.595 -17.259 1.00 95.50 95 LEU A N 1
ATOM 738 C CA . LEU A 1 95 ? 7.061 10.225 -18.041 1.00 95.50 95 LEU A CA 1
ATOM 739 C C . LEU A 1 95 ? 7.207 9.603 -19.436 1.00 95.50 95 LEU A C 1
ATOM 741 O O . LEU A 1 95 ? 7.740 10.240 -20.346 1.00 95.50 95 LEU A O 1
ATOM 745 N N . GLY A 1 96 ? 6.730 8.371 -19.622 1.00 97.06 96 GLY A N 1
ATOM 746 C CA . GLY A 1 96 ? 6.879 7.629 -20.866 1.00 97.06 96 GLY A CA 1
ATOM 747 C C . GLY A 1 96 ? 6.379 6.191 -20.787 1.00 97.06 96 GLY A C 1
ATOM 748 O O . GLY A 1 96 ? 5.899 5.734 -19.750 1.00 97.06 96 GLY A O 1
ATOM 749 N N . THR A 1 97 ? 6.542 5.472 -21.892 1.00 98.31 97 THR A N 1
ATOM 750 C CA . THR A 1 97 ? 6.191 4.052 -22.017 1.00 98.31 97 THR A CA 1
ATOM 751 C C . THR A 1 97 ? 7.382 3.156 -21.705 1.00 98.31 97 THR A C 1
ATOM 753 O O . THR A 1 97 ? 8.532 3.540 -21.942 1.00 98.31 97 THR A O 1
ATOM 756 N N . ALA A 1 98 ? 7.105 1.932 -21.274 1.00 98.50 98 ALA A N 1
ATOM 757 C CA . ALA A 1 98 ? 8.099 0.920 -20.967 1.00 98.50 98 ALA A CA 1
ATOM 758 C C . ALA A 1 98 ? 7.766 -0.430 -21.615 1.00 98.50 98 ALA A C 1
ATOM 760 O O . ALA A 1 98 ? 6.597 -0.785 -21.788 1.00 98.50 98 ALA A O 1
ATOM 761 N N . LYS A 1 99 ? 8.806 -1.209 -21.932 1.00 98.62 99 LYS A N 1
ATOM 762 C CA . LYS A 1 99 ? 8.682 -2.604 -22.373 1.00 98.62 99 LYS A CA 1
ATOM 763 C C . LYS A 1 99 ? 9.806 -3.463 -21.807 1.00 98.62 99 LYS A C 1
ATOM 765 O O . LYS A 1 99 ? 10.971 -3.104 -21.956 1.00 98.62 99 LYS A O 1
ATOM 770 N N . ILE A 1 100 ? 9.487 -4.616 -21.221 1.00 98.69 100 ILE A N 1
ATOM 771 C CA . ILE A 1 100 ? 10.494 -5.582 -20.758 1.00 98.69 100 ILE A CA 1
ATOM 772 C C . ILE A 1 100 ? 11.227 -6.192 -21.959 1.00 98.69 100 ILE A C 1
ATOM 774 O O . ILE A 1 100 ? 10.609 -6.822 -22.819 1.00 98.69 100 ILE A O 1
ATOM 778 N N . VAL A 1 101 ? 12.550 -6.014 -22.009 1.00 98.62 101 VAL A N 1
ATOM 779 C CA . VAL A 1 101 ? 13.427 -6.457 -23.115 1.00 98.62 101 VAL A CA 1
ATOM 780 C C . VAL A 1 101 ? 14.465 -7.495 -22.697 1.00 98.62 101 VAL A C 1
ATOM 782 O O . VAL A 1 101 ? 14.995 -8.206 -23.547 1.00 98.62 101 VAL A O 1
ATOM 785 N N . LYS A 1 102 ? 14.744 -7.615 -21.397 1.00 98.56 102 LYS A N 1
ATOM 786 C CA . LYS A 1 102 ? 15.555 -8.695 -20.828 1.00 98.56 102 LYS A CA 1
ATOM 787 C C . LYS A 1 102 ? 14.916 -9.158 -19.529 1.00 98.56 102 LYS A C 1
ATOM 789 O O . LYS A 1 102 ? 14.406 -8.338 -18.768 1.00 98.56 102 LYS A O 1
ATOM 794 N N . LEU A 1 103 ? 14.948 -10.464 -19.293 1.00 98.25 103 LEU A N 1
ATOM 795 C CA . LEU A 1 103 ? 14.254 -11.088 -18.181 1.00 98.25 103 LEU A CA 1
ATOM 796 C C . LEU A 1 103 ? 15.076 -12.240 -17.600 1.00 98.25 103 LEU A C 1
ATOM 798 O O . LEU A 1 103 ? 15.284 -13.260 -18.265 1.00 98.25 103 LEU A O 1
ATOM 802 N N . ASP A 1 104 ? 15.465 -12.079 -16.342 1.00 97.69 104 ASP A N 1
ATOM 803 C CA . ASP A 1 104 ? 16.121 -13.088 -15.519 1.00 97.69 104 ASP A CA 1
ATOM 804 C C . ASP A 1 104 ? 15.127 -13.603 -14.455 1.00 97.69 104 ASP A C 1
ATOM 806 O O . ASP A 1 104 ? 13.963 -13.192 -14.399 1.00 97.69 104 ASP A O 1
ATOM 810 N N . ASP A 1 105 ? 15.549 -14.535 -13.600 1.00 94.88 105 ASP A N 1
ATOM 811 C CA . ASP A 1 105 ? 14.642 -15.159 -12.626 1.00 94.88 105 ASP A CA 1
ATOM 812 C C . ASP A 1 105 ? 14.118 -14.178 -11.570 1.00 94.88 105 ASP A C 1
ATOM 814 O O . ASP A 1 105 ? 12.969 -14.290 -11.144 1.00 94.88 105 ASP A O 1
ATOM 818 N N . ARG A 1 106 ? 14.946 -13.212 -11.155 1.00 95.88 106 ARG A N 1
ATOM 819 C CA . ARG A 1 106 ? 14.653 -12.258 -10.067 1.00 95.88 106 ARG A CA 1
ATOM 820 C C . ARG A 1 106 ? 14.890 -10.798 -10.441 1.00 95.88 106 ARG A C 1
ATOM 822 O O . ARG A 1 106 ? 14.861 -9.937 -9.572 1.00 95.88 106 ARG A O 1
ATOM 829 N N . SER A 1 107 ? 15.144 -10.522 -11.711 1.00 98.00 107 SER A N 1
ATOM 830 C CA . SER A 1 107 ? 15.321 -9.167 -12.212 1.00 98.00 107 SER A CA 1
ATOM 831 C C . SER A 1 107 ? 14.848 -9.068 -13.654 1.00 98.00 107 SER A C 1
ATOM 833 O O . SER A 1 107 ? 14.765 -10.061 -14.385 1.00 98.00 107 SER A O 1
ATOM 835 N N . ALA A 1 108 ? 14.536 -7.847 -14.066 1.00 98.50 108 ALA A N 1
ATOM 836 C CA . ALA A 1 108 ? 14.145 -7.541 -15.428 1.00 98.50 108 ALA A CA 1
ATOM 837 C C . ALA A 1 108 ? 14.710 -6.185 -15.842 1.00 98.50 108 ALA A C 1
ATOM 839 O O . ALA A 1 108 ? 14.930 -5.299 -15.011 1.00 98.50 108 ALA A O 1
ATOM 840 N N . MET A 1 109 ? 14.931 -6.026 -17.145 1.00 98.75 109 MET A N 1
ATOM 841 C CA . MET A 1 109 ? 15.317 -4.762 -17.758 1.00 98.75 109 MET A CA 1
ATOM 842 C C . MET A 1 109 ? 14.216 -4.299 -18.704 1.00 98.75 109 MET A C 1
ATOM 844 O O . MET A 1 109 ? 13.799 -5.048 -19.596 1.00 98.75 109 MET A O 1
ATOM 848 N N . ALA A 1 110 ? 13.792 -3.052 -18.539 1.00 98.81 110 ALA A N 1
ATOM 849 C CA . ALA A 1 110 ? 12.836 -2.396 -19.412 1.00 98.81 110 ALA A CA 1
ATOM 850 C C . ALA A 1 110 ? 13.536 -1.383 -20.321 1.00 98.81 110 ALA A C 1
ATOM 852 O O . ALA A 1 110 ? 14.394 -0.624 -19.871 1.00 98.81 110 ALA A O 1
ATOM 853 N N . ALA A 1 111 ? 13.146 -1.355 -21.592 1.00 98.69 111 ALA A N 1
ATOM 854 C CA . ALA A 1 111 ? 13.419 -0.242 -22.488 1.00 98.69 111 ALA A CA 1
ATOM 855 C C . ALA A 1 111 ? 12.356 0.837 -22.273 1.00 98.69 111 ALA A C 1
ATOM 857 O O . ALA A 1 111 ? 11.161 0.535 -22.278 1.00 98.69 111 ALA A O 1
ATOM 858 N N . ILE A 1 112 ? 12.797 2.077 -22.097 1.00 98.44 112 ILE A N 1
ATOM 859 C CA . ILE A 1 112 ? 11.952 3.241 -21.841 1.00 98.44 112 ILE A CA 1
ATOM 860 C C . ILE A 1 112 ? 11.961 4.157 -23.056 1.00 98.44 112 ILE A C 1
ATOM 862 O O . ILE A 1 112 ? 13.022 4.417 -23.630 1.00 98.44 112 ILE A O 1
ATOM 866 N N . LYS A 1 113 ? 10.784 4.687 -23.395 1.00 98.06 113 LYS A N 1
ATOM 867 C CA . LYS A 1 113 ? 10.616 5.793 -24.337 1.00 98.06 113 LYS A CA 1
ATOM 868 C C . LYS A 1 113 ? 9.854 6.931 -23.664 1.00 98.06 113 LYS A C 1
ATOM 870 O O . LYS A 1 113 ? 8.679 6.775 -23.338 1.00 98.06 113 LYS A O 1
ATOM 875 N N . MET A 1 114 ? 10.520 8.062 -23.463 1.00 97.50 114 MET A N 1
ATOM 876 C CA . MET A 1 114 ? 9.944 9.252 -22.831 1.00 97.50 114 MET A CA 1
ATOM 877 C C . MET A 1 114 ? 8.936 9.930 -23.762 1.00 97.50 114 MET A C 1
ATOM 879 O O . MET A 1 114 ? 9.156 10.020 -24.974 1.00 97.50 114 MET A O 1
ATOM 883 N N . TYR A 1 115 ? 7.853 10.463 -23.198 1.00 96.88 115 TYR A N 1
ATOM 884 C CA . TYR A 1 115 ? 6.941 11.333 -23.937 1.00 96.88 115 TYR A CA 1
ATOM 885 C C . TYR A 1 115 ? 7.631 12.652 -24.297 1.00 96.88 115 TYR A C 1
ATOM 887 O O . TYR A 1 115 ? 8.449 13.160 -23.534 1.00 96.88 115 TYR A O 1
ATOM 895 N N . ASN A 1 116 ? 7.255 13.254 -25.432 1.00 95.00 116 ASN A N 1
ATOM 896 C CA . ASN A 1 116 ? 7.881 14.482 -25.944 1.00 95.00 116 ASN A CA 1
ATOM 897 C C . ASN A 1 116 ? 7.968 15.608 -24.899 1.00 95.00 116 ASN A C 1
ATOM 899 O O . ASN A 1 116 ? 9.004 16.258 -24.795 1.00 95.00 116 ASN A O 1
ATOM 903 N N . LYS A 1 117 ? 6.910 15.799 -24.097 1.00 94.38 117 LYS A N 1
ATOM 904 C CA . LYS A 1 117 ? 6.856 16.807 -23.024 1.00 94.38 117 LYS A CA 1
ATOM 905 C C . LYS A 1 117 ? 7.920 16.590 -21.936 1.00 94.38 117 LYS A C 1
ATOM 907 O O . LYS A 1 117 ? 8.345 17.557 -21.319 1.00 94.38 117 LYS A O 1
ATOM 912 N N . TYR A 1 118 ? 8.349 15.348 -21.717 1.00 93.50 118 TYR A N 1
ATOM 913 C CA . TYR A 1 118 ? 9.211 14.946 -20.604 1.00 93.50 118 TYR A CA 1
ATOM 914 C C . TYR A 1 118 ? 10.601 14.474 -21.051 1.00 93.50 118 TYR A C 1
ATOM 916 O O . TYR A 1 118 ? 11.349 13.936 -20.247 1.00 93.50 118 TYR A O 1
ATOM 924 N N . LYS A 1 119 ? 11.003 14.684 -22.312 1.00 91.75 119 LYS A N 1
ATOM 925 C CA . LYS A 1 119 ? 12.333 14.270 -22.808 1.00 91.75 119 LYS A CA 1
ATOM 926 C C . LYS A 1 119 ? 13.498 14.887 -22.031 1.00 91.75 119 LYS A C 1
ATOM 928 O O . LYS A 1 119 ? 14.538 14.262 -21.869 1.00 91.75 119 LYS A O 1
ATOM 933 N N . ALA A 1 120 ? 13.334 16.113 -21.545 1.00 86.94 120 ALA A N 1
ATOM 934 C CA . ALA A 1 120 ? 14.350 16.762 -20.723 1.00 86.94 120 ALA A CA 1
ATOM 935 C C . ALA A 1 120 ? 14.362 16.238 -19.276 1.00 86.94 120 ALA A C 1
ATOM 937 O O . ALA A 1 120 ? 15.364 16.405 -18.583 1.00 86.94 120 ALA A O 1
ATOM 938 N N . GLU A 1 121 ? 13.291 15.574 -18.829 1.00 88.94 121 GLU A N 1
ATOM 939 C CA . GLU A 1 121 ? 13.179 15.112 -17.451 1.00 88.94 121 GLU A CA 1
ATOM 940 C C . GLU A 1 121 ? 14.137 13.942 -17.186 1.00 88.94 121 GLU A C 1
ATOM 942 O O . GLU A 1 121 ? 14.213 12.986 -17.969 1.00 88.94 121 GLU A O 1
ATOM 947 N N . PRO A 1 122 ? 14.903 13.993 -16.090 1.00 89.44 122 PRO A N 1
ATOM 948 C CA . PRO A 1 122 ? 15.691 12.860 -15.646 1.00 89.44 122 PRO A CA 1
ATOM 949 C C . PRO A 1 122 ? 14.800 11.738 -15.098 1.00 89.44 122 PRO A C 1
ATOM 951 O O . PRO A 1 122 ? 13.800 11.965 -14.411 1.00 89.44 122 PRO A O 1
ATOM 954 N N . ILE A 1 123 ? 15.225 10.510 -15.393 1.00 91.31 123 ILE A N 1
ATOM 955 C CA . ILE A 1 123 ? 14.764 9.295 -14.729 1.00 91.31 123 ILE A CA 1
ATOM 956 C C . ILE A 1 123 ? 15.754 8.991 -13.611 1.00 91.31 123 ILE A C 1
ATOM 958 O O . ILE A 1 123 ? 16.966 8.988 -13.853 1.00 91.31 123 ILE A O 1
ATOM 962 N N . TYR A 1 124 ? 15.251 8.693 -12.421 1.00 89.94 124 TYR A N 1
ATOM 963 C CA . TYR A 1 124 ? 16.081 8.359 -11.271 1.00 89.94 124 TYR A CA 1
ATOM 964 C C . TYR A 1 124 ? 15.874 6.911 -10.827 1.00 89.94 124 TYR A C 1
ATOM 966 O O . TYR A 1 124 ? 14.791 6.351 -11.014 1.00 89.94 124 TYR A O 1
ATOM 974 N N . PRO A 1 125 ? 16.881 6.294 -10.184 1.00 89.44 125 PRO A N 1
ATOM 975 C CA . PRO A 1 125 ? 16.597 5.233 -9.229 1.00 89.44 125 PRO A CA 1
ATOM 976 C C . PRO A 1 125 ? 15.493 5.695 -8.268 1.00 89.44 125 PRO A C 1
ATOM 978 O O . PRO A 1 125 ? 15.453 6.871 -7.907 1.00 89.44 125 PRO A O 1
ATOM 981 N N . GLU A 1 126 ? 14.621 4.772 -7.872 1.00 86.19 126 GLU A N 1
ATOM 982 C CA . GLU A 1 126 ? 13.413 4.995 -7.060 1.00 86.19 126 GLU A CA 1
ATOM 983 C C . GLU A 1 126 ? 12.208 5.592 -7.799 1.00 86.19 126 GLU A C 1
ATOM 985 O O . GLU A 1 126 ? 11.118 5.647 -7.225 1.00 86.19 126 GLU A O 1
ATOM 990 N N . ASP A 1 127 ? 12.335 5.980 -9.072 1.00 92.19 127 ASP A N 1
ATOM 991 C CA . ASP A 1 127 ? 11.148 6.143 -9.917 1.00 92.19 127 ASP A CA 1
ATOM 992 C C . ASP A 1 127 ? 10.413 4.807 -10.064 1.00 92.19 127 ASP A C 1
ATOM 994 O O . ASP A 1 127 ? 10.966 3.731 -9.826 1.00 92.19 127 ASP A O 1
ATOM 998 N N . LEU A 1 128 ? 9.145 4.871 -10.451 1.00 94.31 128 LEU A N 1
ATOM 999 C CA . LEU A 1 128 ? 8.292 3.698 -10.533 1.00 94.31 128 LEU A CA 1
ATOM 1000 C C . LEU A 1 128 ? 8.168 3.225 -11.978 1.00 94.31 128 LEU A C 1
ATOM 1002 O O . LEU A 1 128 ? 7.926 4.003 -12.897 1.00 94.31 128 LEU A O 1
ATOM 1006 N N . LEU A 1 129 ? 8.303 1.923 -12.167 1.00 96.88 129 LEU A N 1
ATOM 1007 C CA . LEU A 1 129 ? 7.970 1.219 -13.391 1.00 96.88 129 LEU A CA 1
ATOM 1008 C C . LEU A 1 129 ? 6.644 0.489 -13.168 1.00 96.88 129 LEU A C 1
ATOM 1010 O O . LEU A 1 129 ? 6.609 -0.477 -12.410 1.00 96.88 129 LEU A O 1
ATOM 1014 N N . SER A 1 130 ? 5.569 0.933 -13.814 1.00 97.12 130 SER A N 1
ATOM 1015 C CA . SER A 1 130 ? 4.338 0.152 -13.903 1.00 97.12 130 SER A CA 1
ATOM 1016 C C . SER A 1 130 ? 4.467 -0.821 -15.067 1.00 97.12 130 SER A C 1
ATOM 1018 O O . SER A 1 130 ? 4.839 -0.430 -16.173 1.00 97.12 130 SER A O 1
ATOM 1020 N N . ILE A 1 131 ? 4.230 -2.104 -14.825 1.00 97.12 131 ILE A N 1
ATOM 1021 C CA . ILE A 1 131 ? 4.258 -3.138 -15.861 1.00 97.12 131 ILE A CA 1
ATOM 1022 C C . ILE A 1 131 ? 3.185 -4.181 -15.605 1.00 97.12 131 ILE A C 1
ATOM 1024 O O . ILE A 1 131 ? 2.843 -4.511 -14.472 1.00 97.12 131 ILE A O 1
ATOM 1028 N N . GLN A 1 132 ? 2.710 -4.736 -16.706 1.00 96.25 132 GLN A N 1
ATOM 1029 C CA . GLN A 1 132 ? 1.885 -5.926 -16.739 1.00 96.25 132 GLN A CA 1
ATOM 1030 C C . GLN A 1 132 ? 2.618 -7.149 -16.170 1.00 96.25 132 GLN A C 1
ATOM 1032 O O . GLN A 1 132 ? 3.738 -7.456 -16.589 1.00 96.25 132 GLN A O 1
ATOM 1037 N N . VAL A 1 133 ? 1.970 -7.873 -15.257 1.00 95.38 133 VAL A N 1
ATOM 1038 C CA . VAL A 1 133 ? 2.464 -9.145 -14.707 1.00 95.38 133 VAL A CA 1
ATOM 1039 C C . VAL A 1 133 ? 1.361 -10.196 -14.667 1.00 95.38 133 VAL A C 1
ATOM 1041 O O . VAL A 1 133 ? 0.176 -9.870 -14.583 1.00 95.38 133 VAL A O 1
ATOM 1044 N N . HIS A 1 134 ? 1.756 -11.466 -14.679 1.00 94.56 134 HIS A N 1
ATOM 1045 C CA . HIS A 1 134 ? 0.851 -12.559 -14.345 1.00 94.56 134 HIS A CA 1
ATOM 1046 C C . HIS A 1 134 ? 0.705 -12.660 -12.821 1.00 94.56 134 HIS A C 1
ATOM 1048 O O . HIS A 1 134 ? 1.722 -12.744 -12.127 1.00 94.56 134 HIS A O 1
ATOM 1054 N N . PRO A 1 135 ? -0.520 -12.664 -12.272 1.00 91.81 135 PRO A N 1
ATOM 1055 C CA . PRO A 1 135 ? -0.727 -12.866 -10.848 1.00 91.81 135 PRO A CA 1
ATOM 1056 C C . PRO A 1 135 ? -0.509 -14.336 -10.476 1.00 91.81 135 PRO A C 1
ATOM 1058 O O . PRO A 1 135 ? -0.649 -15.244 -11.302 1.00 91.81 135 PRO A O 1
ATOM 1061 N N . VAL A 1 136 ? -0.178 -14.588 -9.211 1.00 91.38 136 VAL A N 1
ATOM 1062 C CA . VAL A 1 136 ? -0.120 -15.957 -8.682 1.00 91.38 136 VAL A CA 1
ATOM 1063 C C . VAL A 1 136 ? -1.531 -16.556 -8.664 1.00 91.38 136 VAL A C 1
ATOM 1065 O O . VAL A 1 136 ? -2.493 -15.899 -8.261 1.00 91.38 136 VAL A O 1
ATOM 1068 N N . VAL A 1 137 ? -1.665 -17.811 -9.094 1.00 90.19 137 VAL A N 1
ATOM 1069 C CA . VAL A 1 137 ? -2.927 -18.560 -9.036 1.00 90.19 137 VAL A CA 1
ATOM 1070 C C . VAL A 1 137 ? -3.395 -18.634 -7.587 1.00 90.19 137 VAL A C 1
ATOM 1072 O O . VAL A 1 137 ? -2.626 -18.995 -6.698 1.00 90.19 137 VAL A O 1
ATOM 1075 N N . ASN A 1 138 ? -4.669 -18.316 -7.355 1.00 88.81 138 ASN A N 1
ATOM 1076 C CA . ASN A 1 138 ? -5.264 -18.245 -6.017 1.00 88.81 138 ASN A CA 1
ATOM 1077 C C . ASN A 1 138 ? -4.547 -17.258 -5.078 1.00 88.81 138 ASN A C 1
ATOM 1079 O O . ASN A 1 138 ? -4.564 -17.450 -3.861 1.00 88.81 138 ASN A O 1
ATOM 1083 N N . MET A 1 139 ? -3.904 -16.213 -5.618 1.00 89.62 139 MET A N 1
ATOM 1084 C CA . MET A 1 139 ? -3.408 -15.110 -4.797 1.00 89.62 139 MET A CA 1
ATOM 1085 C C . MET A 1 139 ? -4.557 -14.560 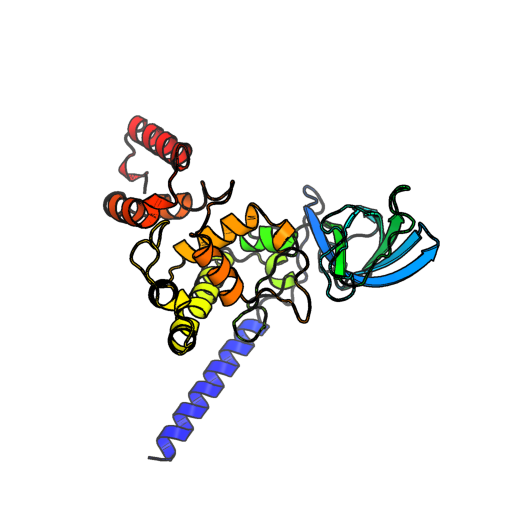-3.951 1.00 89.62 139 MET A C 1
ATOM 1087 O O . MET A 1 139 ? -5.619 -14.212 -4.476 1.00 89.62 139 MET A O 1
ATOM 1091 N N . ASN A 1 140 ? -4.332 -14.464 -2.642 1.00 86.44 140 ASN A N 1
ATOM 1092 C CA . ASN A 1 140 ? -5.318 -13.906 -1.732 1.00 86.44 140 ASN A CA 1
ATOM 1093 C C . ASN A 1 140 ? -5.394 -12.383 -1.929 1.00 86.44 140 ASN A C 1
ATOM 1095 O O . ASN A 1 140 ? -4.515 -11.643 -1.477 1.00 86.44 140 ASN A O 1
ATOM 1099 N N . LYS A 1 141 ? -6.440 -11.918 -2.621 1.00 89.56 141 LYS A N 1
ATOM 1100 C CA . LYS A 1 141 ? -6.691 -10.492 -2.845 1.00 89.56 141 LYS A CA 1
ATOM 1101 C C . LYS A 1 141 ? -7.288 -9.864 -1.585 1.00 89.56 141 LYS A C 1
ATOM 1103 O O . LYS A 1 141 ? -8.472 -10.000 -1.312 1.00 89.56 141 LYS A O 1
ATOM 1108 N N . ASN A 1 142 ? -6.452 -9.140 -0.854 1.00 92.06 142 ASN A N 1
ATOM 1109 C CA . ASN A 1 142 ? -6.801 -8.372 0.343 1.00 92.06 142 ASN A CA 1
ATOM 1110 C C . ASN A 1 142 ? -6.194 -6.961 0.304 1.00 92.06 142 ASN A C 1
ATOM 1112 O O . ASN A 1 142 ? -5.452 -6.624 -0.629 1.00 92.06 142 ASN A O 1
ATOM 1116 N N . ILE A 1 143 ? -6.465 -6.139 1.324 1.00 93.69 143 ILE A N 1
ATOM 1117 C CA . ILE A 1 143 ? -5.974 -4.754 1.389 1.00 93.69 143 ILE A CA 1
ATOM 1118 C C . ILE A 1 143 ? -4.456 -4.639 1.175 1.00 93.69 143 ILE A C 1
ATOM 1120 O O . ILE A 1 143 ? -4.011 -3.787 0.408 1.00 93.69 143 ILE A O 1
ATOM 1124 N N . PHE A 1 144 ? -3.652 -5.537 1.750 1.00 95.38 144 PHE A N 1
ATOM 1125 C CA . PHE A 1 144 ? -2.192 -5.492 1.620 1.00 95.38 144 PHE A CA 1
ATOM 1126 C C . PHE A 1 144 ? -1.713 -5.882 0.227 1.00 95.38 144 PHE A C 1
ATOM 1128 O O . PHE A 1 144 ? -0.759 -5.286 -0.264 1.00 95.38 144 PHE A O 1
ATOM 1135 N N . SER A 1 145 ? -2.383 -6.825 -0.440 1.00 94.50 145 SER A N 1
ATOM 1136 C CA . SER A 1 145 ? -2.086 -7.132 -1.844 1.00 94.50 145 SER A CA 1
ATOM 1137 C C . SER A 1 145 ? -2.374 -5.931 -2.756 1.00 94.50 145 SER A C 1
ATOM 1139 O O . SER A 1 145 ? -1.531 -5.585 -3.581 1.00 94.50 145 SER A O 1
ATOM 1141 N N . TYR A 1 146 ? -3.488 -5.215 -2.540 1.00 94.19 146 TYR A N 1
ATOM 1142 C CA . TYR A 1 146 ? -3.814 -3.996 -3.291 1.00 94.19 146 TYR A CA 1
ATOM 1143 C C . TYR A 1 146 ? -2.763 -2.902 -3.091 1.00 94.19 146 TYR A C 1
ATOM 1145 O O . TYR A 1 146 ? -2.326 -2.278 -4.057 1.00 94.19 146 TYR A O 1
ATOM 1153 N N . LEU A 1 147 ? -2.333 -2.683 -1.847 1.00 94.94 147 LEU A N 1
ATOM 1154 C CA . LEU A 1 147 ? -1.290 -1.708 -1.532 1.00 94.94 147 LEU A CA 1
ATOM 1155 C C . LEU A 1 147 ? 0.068 -2.121 -2.124 1.00 94.94 147 LEU A C 1
ATOM 1157 O O . LEU A 1 147 ? 0.742 -1.303 -2.749 1.00 94.94 147 LEU A O 1
ATOM 1161 N N . ALA A 1 148 ? 0.435 -3.401 -2.026 1.00 94.62 148 ALA A N 1
ATOM 1162 C CA . ALA A 1 148 ? 1.680 -3.921 -2.580 1.00 94.62 148 ALA A CA 1
ATOM 1163 C C . ALA A 1 148 ? 1.742 -3.796 -4.112 1.00 94.62 148 ALA A C 1
ATOM 1165 O O . ALA A 1 148 ? 2.802 -3.453 -4.641 1.00 94.62 148 ALA A O 1
ATOM 1166 N N . ILE A 1 149 ? 0.626 -4.003 -4.824 1.00 94.94 149 ILE A N 1
ATOM 1167 C CA . ILE A 1 149 ? 0.522 -3.773 -6.278 1.00 94.94 149 ILE A CA 1
ATOM 1168 C C . ILE A 1 149 ? 0.903 -2.326 -6.630 1.00 94.94 149 ILE A C 1
ATOM 1170 O O . ILE A 1 149 ? 1.641 -2.096 -7.587 1.00 94.94 149 ILE A O 1
ATOM 1174 N N . GLN A 1 150 ? 0.476 -1.364 -5.810 1.00 94.00 150 GLN A N 1
ATOM 1175 C CA . GLN A 1 150 ? 0.767 0.067 -5.965 1.00 94.00 150 GLN A CA 1
ATOM 1176 C C . GLN A 1 150 ? 2.139 0.483 -5.407 1.00 94.00 150 GLN A C 1
ATOM 1178 O O . GLN A 1 150 ? 2.452 1.667 -5.361 1.00 94.00 150 GLN A O 1
ATOM 1183 N N . ASP A 1 151 ? 2.965 -0.469 -4.965 1.00 92.38 151 ASP A N 1
ATOM 1184 C CA . ASP A 1 151 ? 4.245 -0.185 -4.301 1.00 92.38 151 ASP A CA 1
ATOM 1185 C C . ASP A 1 151 ? 4.095 0.690 -3.039 1.00 92.38 151 ASP A C 1
ATOM 1187 O O . ASP A 1 151 ? 4.935 1.529 -2.714 1.00 92.38 151 ASP A O 1
ATOM 1191 N N . VAL A 1 152 ? 2.992 0.483 -2.316 1.00 93.00 152 VAL A N 1
ATOM 1192 C CA . VAL A 1 152 ? 2.733 1.074 -1.004 1.00 93.00 152 VAL A CA 1
ATOM 1193 C C . VAL A 1 152 ? 3.037 0.027 0.061 1.00 93.00 152 VAL A C 1
ATOM 1195 O O . VAL A 1 152 ? 2.301 -0.948 0.221 1.00 93.00 152 VAL A O 1
ATOM 1198 N N . LEU A 1 153 ? 4.138 0.222 0.786 1.00 91.88 153 LEU A N 1
ATOM 1199 C CA . LEU A 1 153 ? 4.622 -0.694 1.819 1.00 91.88 153 LEU A CA 1
ATOM 1200 C C . LEU A 1 153 ? 4.904 0.073 3.109 1.00 91.88 153 LEU A C 1
ATOM 1202 O O . LEU A 1 153 ? 5.462 1.172 3.078 1.00 91.88 153 LEU A O 1
ATOM 1206 N N . PHE A 1 154 ? 4.555 -0.542 4.236 1.00 93.44 154 PHE A N 1
ATOM 1207 C CA . PHE A 1 154 ? 4.834 -0.014 5.565 1.00 93.44 154 PHE A CA 1
ATOM 1208 C C . PHE A 1 154 ? 5.843 -0.896 6.282 1.00 93.44 154 PHE A C 1
ATOM 1210 O O . PHE A 1 154 ? 5.798 -2.125 6.185 1.00 93.44 154 PHE A O 1
ATOM 1217 N N . VAL A 1 155 ? 6.720 -0.255 7.040 1.00 93.38 155 VAL A N 1
ATOM 1218 C CA . VAL A 1 155 ? 7.691 -0.921 7.905 1.00 93.38 155 VAL A CA 1
ATOM 1219 C C . VAL A 1 155 ? 7.305 -0.750 9.367 1.00 93.38 155 VAL A C 1
ATOM 1221 O O . VAL A 1 155 ? 6.514 0.133 9.721 1.00 93.38 155 VAL A O 1
ATOM 1224 N N . ASP A 1 156 ? 7.848 -1.620 10.203 1.00 93.81 156 ASP A N 1
ATOM 1225 C CA . ASP A 1 156 ? 7.696 -1.563 11.649 1.00 93.81 156 ASP A CA 1
ATOM 1226 C C . ASP A 1 156 ? 8.463 -0.375 12.271 1.00 93.81 156 ASP A C 1
ATOM 1228 O O . ASP A 1 156 ? 9.057 0.468 11.580 1.00 93.81 156 ASP A O 1
ATOM 1232 N N . ASN A 1 157 ? 8.451 -0.294 13.602 1.00 89.50 157 ASN A N 1
ATOM 1233 C CA . ASN A 1 157 ? 9.151 0.766 14.329 1.00 89.50 157 ASN A CA 1
ATOM 1234 C C . ASN A 1 157 ? 10.686 0.702 14.176 1.00 89.50 157 ASN A C 1
ATOM 1236 O O . ASN A 1 157 ? 11.354 1.735 14.293 1.00 89.50 157 ASN A O 1
ATOM 1240 N N . ALA A 1 158 ? 11.237 -0.478 13.870 1.00 91.06 158 ALA A N 1
ATOM 1241 C CA . ALA A 1 158 ? 12.653 -0.715 13.591 1.00 91.06 158 ALA A CA 1
ATOM 1242 C C . ALA A 1 158 ? 13.034 -0.479 12.116 1.00 91.06 158 ALA A C 1
ATOM 1244 O O . ALA A 1 158 ? 14.214 -0.559 11.779 1.00 91.06 158 ALA A O 1
ATOM 1245 N N . ARG A 1 159 ? 12.067 -0.095 11.268 1.00 91.00 159 ARG A N 1
ATOM 1246 C CA . ARG A 1 159 ? 12.187 0.076 9.809 1.00 91.00 159 ARG A CA 1
ATOM 1247 C C . ARG A 1 159 ? 12.356 -1.225 9.027 1.00 91.00 159 ARG A C 1
ATOM 1249 O O . ARG A 1 159 ? 12.746 -1.176 7.860 1.00 91.00 159 ARG A O 1
ATOM 1256 N N . GLU A 1 160 ? 11.972 -2.347 9.612 1.00 91.31 160 GLU A N 1
ATOM 1257 C CA . GLU A 1 160 ? 11.945 -3.633 8.931 1.00 91.31 160 GLU A CA 1
ATOM 1258 C C . GLU A 1 160 ? 10.549 -3.914 8.349 1.00 91.31 160 GLU A C 1
ATOM 1260 O O . GLU A 1 160 ? 9.518 -3.569 8.941 1.00 91.31 160 GLU A O 1
ATOM 1265 N N . PRO A 1 161 ? 10.459 -4.510 7.150 1.00 91.69 161 PRO A N 1
ATOM 1266 C CA . PRO A 1 161 ? 9.175 -4.921 6.606 1.00 91.69 161 PRO A CA 1
ATOM 1267 C C . PRO A 1 161 ? 8.632 -6.125 7.389 1.00 91.69 161 PRO A C 1
ATOM 1269 O O . PRO A 1 161 ? 9.295 -7.153 7.483 1.00 91.69 161 PRO A O 1
ATOM 1272 N N . ILE A 1 162 ? 7.380 -6.050 7.859 1.00 92.31 162 ILE A N 1
ATOM 1273 C CA . ILE A 1 162 ? 6.681 -7.220 8.437 1.00 92.31 162 ILE A CA 1
ATOM 1274 C C . ILE A 1 162 ? 6.583 -8.344 7.395 1.00 92.31 162 ILE A C 1
ATOM 1276 O O . ILE A 1 162 ? 6.797 -9.521 7.689 1.00 92.31 162 ILE A O 1
ATOM 1280 N N . LYS A 1 163 ? 6.268 -7.958 6.155 1.00 92.88 163 LYS A N 1
ATOM 1281 C CA . LYS A 1 163 ? 6.337 -8.795 4.961 1.00 92.88 163 LYS A CA 1
ATOM 1282 C C . LYS A 1 163 ? 6.887 -7.989 3.803 1.00 92.88 163 LYS A C 1
ATOM 1284 O O . LYS A 1 163 ? 6.511 -6.836 3.594 1.00 92.88 163 LYS A O 1
ATOM 1289 N N . THR A 1 164 ? 7.756 -8.611 3.021 1.00 92.81 164 THR A N 1
ATOM 1290 C CA . THR A 1 164 ? 8.221 -8.026 1.766 1.00 92.81 164 THR A CA 1
ATOM 1291 C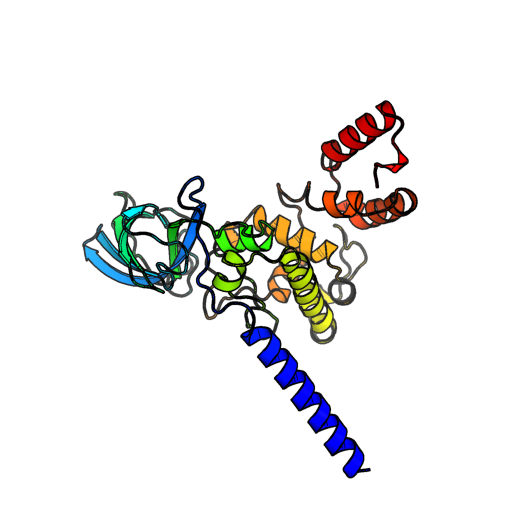 C . THR A 1 164 ? 7.094 -8.021 0.735 1.00 92.81 164 THR A C 1
ATOM 1293 O O . THR A 1 164 ? 6.210 -8.879 0.737 1.00 92.81 164 THR A O 1
ATOM 1296 N N . LYS A 1 165 ? 7.158 -7.097 -0.225 1.00 93.25 165 LYS A N 1
ATOM 1297 C CA . LYS A 1 165 ? 6.228 -7.059 -1.362 1.00 93.25 165 LYS A CA 1
ATOM 1298 C C . LYS A 1 165 ? 6.121 -8.394 -2.093 1.00 93.25 165 LYS A C 1
ATOM 1300 O O . LYS A 1 165 ? 5.024 -8.831 -2.419 1.00 93.25 165 LYS A O 1
ATOM 1305 N N . ARG A 1 166 ? 7.255 -9.062 -2.313 1.00 92.69 166 ARG A N 1
ATOM 1306 C CA . ARG A 1 166 ? 7.305 -10.385 -2.940 1.00 92.69 166 ARG A CA 1
ATOM 1307 C C . ARG A 1 166 ? 6.537 -11.432 -2.131 1.00 92.69 166 ARG A C 1
ATOM 1309 O O . ARG A 1 166 ? 5.816 -12.226 -2.723 1.00 92.69 166 ARG A O 1
ATOM 1316 N N . GLU A 1 167 ? 6.672 -11.438 -0.806 1.00 93.38 167 GLU A N 1
ATOM 1317 C CA . GLU A 1 167 ? 5.894 -12.343 0.048 1.00 93.38 167 GLU A CA 1
ATOM 1318 C C . GLU A 1 167 ? 4.397 -12.040 -0.007 1.00 93.38 167 GLU A C 1
ATOM 1320 O O . GLU A 1 167 ? 3.610 -12.979 -0.023 1.00 93.38 167 GLU A O 1
ATOM 1325 N N . ILE A 1 168 ? 4.007 -10.762 -0.065 1.00 94.38 168 ILE A N 1
ATOM 1326 C CA . ILE A 1 168 ? 2.599 -10.347 -0.151 1.00 94.38 168 ILE A CA 1
ATOM 1327 C C . ILE A 1 168 ? 1.989 -10.774 -1.494 1.00 94.38 168 ILE A C 1
ATOM 1329 O O . ILE A 1 168 ? 0.964 -11.448 -1.513 1.00 94.38 168 ILE A O 1
ATOM 1333 N N . LEU A 1 169 ? 2.633 -10.439 -2.616 1.00 93.06 169 LEU A N 1
ATOM 1334 C CA . LEU A 1 169 ? 2.115 -10.719 -3.966 1.00 93.06 169 LEU A CA 1
ATOM 1335 C C . LEU A 1 169 ? 2.143 -12.206 -4.347 1.00 93.06 169 LEU A C 1
ATOM 1337 O O . LEU A 1 169 ? 1.508 -12.613 -5.315 1.00 93.06 169 LEU A O 1
ATOM 1341 N N . ARG A 1 170 ? 2.884 -13.034 -3.606 1.00 92.44 170 ARG A N 1
ATOM 1342 C CA . ARG A 1 170 ? 2.906 -14.492 -3.794 1.00 92.44 170 ARG A CA 1
ATOM 1343 C C . ARG A 1 170 ? 2.062 -15.239 -2.766 1.00 92.44 170 ARG A C 1
ATOM 1345 O O . ARG A 1 170 ? 2.100 -16.467 -2.721 1.00 92.44 170 ARG A O 1
ATOM 1352 N N . ASN A 1 171 ? 1.348 -14.521 -1.906 1.00 91.62 171 ASN A N 1
ATOM 1353 C CA . ASN A 1 171 ? 0.637 -15.136 -0.806 1.00 91.62 171 ASN A CA 1
ATOM 1354 C C . ASN A 1 171 ? -0.694 -15.746 -1.262 1.00 91.62 171 ASN A C 1
ATOM 1356 O O . ASN A 1 171 ? -1.547 -15.067 -1.831 1.00 91.62 171 ASN A O 1
ATOM 1360 N N . THR A 1 172 ? -0.888 -17.023 -0.946 1.00 92.12 172 THR A N 1
ATOM 1361 C CA . THR A 1 172 ? -2.149 -17.752 -1.151 1.00 92.12 172 THR A CA 1
ATOM 1362 C C . THR A 1 172 ? -2.856 -18.078 0.169 1.00 92.12 172 THR A C 1
ATOM 1364 O O . THR A 1 172 ? -3.901 -18.720 0.171 1.00 92.12 172 THR A O 1
ATOM 1367 N N . ASN A 1 173 ? -2.295 -17.655 1.308 1.00 91.62 173 ASN A N 1
ATOM 1368 C CA . ASN A 1 173 ? -2.867 -17.890 2.625 1.00 91.62 173 ASN A CA 1
ATOM 1369 C C . ASN A 1 173 ? -4.034 -16.908 2.874 1.00 91.62 173 ASN A C 1
ATOM 1371 O O . ASN A 1 173 ? -3.806 -15.691 2.886 1.00 91.62 173 ASN A O 1
ATOM 1375 N N . PRO A 1 174 ? -5.265 -17.395 3.122 1.00 89.00 174 PRO A N 1
ATOM 1376 C CA . PRO A 1 174 ? -6.411 -16.538 3.433 1.00 89.00 174 PRO A CA 1
ATOM 1377 C C . PRO A 1 174 ? -6.193 -15.658 4.679 1.00 89.00 174 PRO A C 1
ATOM 1379 O O . PRO A 1 174 ? -6.701 -14.540 4.731 1.00 89.00 174 PRO A O 1
ATOM 1382 N N . ASP A 1 175 ? -5.365 -16.094 5.633 1.00 91.69 175 ASP A N 1
ATOM 1383 C CA . ASP A 1 175 ? -5.160 -15.423 6.925 1.00 91.69 175 ASP A CA 1
ATOM 1384 C C . ASP A 1 175 ? -4.102 -14.305 6.907 1.00 91.69 175 ASP A C 1
ATOM 1386 O O . ASP A 1 175 ? -3.809 -13.710 7.955 1.00 91.69 175 ASP A O 1
ATOM 1390 N N . LEU A 1 176 ? -3.494 -14.004 5.748 1.00 91.81 176 LEU A N 1
ATOM 1391 C CA . LEU A 1 176 ? -2.444 -12.982 5.663 1.00 91.81 176 LEU A CA 1
ATOM 1392 C C . LEU A 1 176 ? -2.940 -11.626 6.171 1.00 91.81 176 LEU A C 1
ATOM 1394 O O . LEU A 1 176 ? -2.252 -10.986 6.961 1.00 91.81 176 LEU A O 1
ATOM 1398 N N . GLU A 1 177 ? -4.120 -11.192 5.730 1.00 93.56 177 GLU A N 1
ATOM 1399 C CA . GLU A 1 177 ? -4.668 -9.885 6.093 1.00 93.56 177 GLU A CA 1
ATOM 1400 C C . GLU A 1 177 ? -4.839 -9.741 7.602 1.00 93.56 177 GLU A C 1
ATOM 1402 O O . GLU A 1 177 ? -4.358 -8.775 8.193 1.00 93.56 177 GLU A O 1
ATOM 1407 N N . LYS A 1 178 ? -5.443 -10.745 8.240 1.00 93.88 178 LYS A N 1
ATOM 1408 C CA . LYS A 1 178 ? -5.607 -10.781 9.692 1.00 93.88 178 LYS A CA 1
ATOM 1409 C C . LYS A 1 178 ? -4.255 -10.711 10.403 1.00 93.88 178 LYS A C 1
ATOM 1411 O O . LYS A 1 178 ? -4.075 -9.871 11.280 1.00 93.88 178 LYS A O 1
ATOM 1416 N N . THR A 1 179 ? -3.301 -11.545 9.991 1.00 95.06 179 THR A N 1
ATOM 1417 C CA . THR A 1 179 ? -1.964 -11.607 10.605 1.00 95.06 179 THR A CA 1
ATOM 1418 C C . THR A 1 179 ? -1.231 -10.267 10.490 1.00 95.06 179 THR A C 1
ATOM 1420 O O . THR A 1 179 ? -0.643 -9.787 11.458 1.00 95.06 179 THR A O 1
ATOM 1423 N N . MET A 1 180 ? -1.292 -9.634 9.318 1.00 96.25 180 MET A N 1
ATOM 1424 C CA . MET A 1 180 ? -0.676 -8.330 9.063 1.00 96.25 180 MET A CA 1
ATOM 1425 C C . MET A 1 180 ? -1.353 -7.208 9.865 1.00 96.25 180 MET A C 1
ATOM 1427 O O . MET A 1 180 ? -0.658 -6.383 10.456 1.00 96.25 180 MET A O 1
ATOM 1431 N N . LEU A 1 181 ? -2.691 -7.183 9.936 1.00 96.62 181 LEU A N 1
ATOM 1432 C CA . LEU A 1 181 ? -3.442 -6.214 10.747 1.00 96.62 181 LEU A CA 1
ATOM 1433 C C . LEU A 1 181 ? -3.108 -6.339 12.234 1.00 96.62 181 LEU A C 1
ATOM 1435 O O . LEU A 1 181 ? -2.908 -5.325 12.900 1.00 96.62 181 LEU A O 1
ATOM 1439 N N . GLU A 1 182 ? -3.031 -7.560 12.760 1.00 97.31 182 GLU A N 1
ATOM 1440 C CA . GLU A 1 182 ? -2.658 -7.812 14.155 1.00 97.31 182 GLU A CA 1
ATOM 1441 C C . GLU A 1 182 ? -1.219 -7.363 14.435 1.00 97.31 182 GLU A C 1
ATOM 1443 O O . GLU A 1 182 ? -0.975 -6.683 15.434 1.00 97.31 182 GLU A O 1
ATOM 1448 N N . ALA A 1 183 ? -0.283 -7.664 13.530 1.00 97.31 183 ALA A N 1
ATOM 1449 C CA . ALA A 1 183 ? 1.113 -7.261 13.666 1.00 97.31 183 ALA A CA 1
ATOM 1450 C C . ALA A 1 183 ? 1.282 -5.732 13.637 1.00 97.31 183 ALA A C 1
ATOM 1452 O O . ALA A 1 183 ? 1.892 -5.167 14.542 1.00 97.31 183 ALA A O 1
ATOM 1453 N N . TYR A 1 184 ? 0.673 -5.034 12.673 1.00 97.75 184 TYR A N 1
ATOM 1454 C CA . TYR A 1 184 ? 0.710 -3.569 12.637 1.00 97.75 184 TYR A CA 1
ATOM 1455 C C . TYR A 1 184 ? -0.011 -2.932 13.829 1.00 97.75 184 TYR A C 1
ATOM 1457 O O . TYR A 1 184 ? 0.475 -1.948 14.379 1.00 97.75 184 TYR A O 1
ATOM 1465 N N . THR A 1 185 ? -1.139 -3.497 14.271 1.00 98.19 185 THR A N 1
ATOM 1466 C CA . THR A 1 185 ? -1.828 -3.025 15.485 1.00 98.19 185 THR A CA 1
ATOM 1467 C C . THR A 1 185 ? -0.901 -3.122 16.691 1.00 98.19 185 THR A C 1
ATOM 1469 O O . THR A 1 185 ? -0.798 -2.172 17.468 1.00 98.19 185 THR A O 1
ATOM 1472 N N . LYS A 1 186 ? -0.172 -4.237 16.817 1.00 97.31 186 LYS A N 1
ATOM 1473 C CA . LYS A 1 186 ? 0.816 -4.423 17.875 1.00 97.31 186 LYS A CA 1
ATOM 1474 C C . LYS A 1 186 ? 1.915 -3.359 17.821 1.00 97.31 186 LYS A C 1
ATOM 1476 O O . LYS A 1 186 ? 2.158 -2.736 18.852 1.00 97.31 186 LYS A O 1
ATOM 1481 N N . GLU A 1 187 ? 2.486 -3.084 16.647 1.00 97.25 187 GLU A N 1
ATOM 1482 C CA . GLU A 1 187 ? 3.490 -2.020 16.465 1.00 97.25 187 GLU A CA 1
ATOM 1483 C C . GLU A 1 187 ? 2.989 -0.646 16.938 1.00 97.25 187 GLU A C 1
ATOM 1485 O O . GLU A 1 187 ? 3.730 0.095 17.588 1.00 97.25 187 GLU A O 1
ATOM 1490 N N . ILE A 1 188 ? 1.723 -0.310 16.663 1.00 98.12 188 ILE A N 1
ATOM 1491 C CA . ILE A 1 188 ? 1.101 0.930 17.152 1.00 98.12 188 ILE A CA 1
ATOM 1492 C C . ILE A 1 188 ? 0.962 0.916 18.678 1.00 98.12 188 ILE A C 1
ATOM 1494 O O . ILE A 1 188 ? 1.343 1.882 19.345 1.00 98.12 188 ILE A O 1
ATOM 1498 N N . THR A 1 189 ? 0.435 -0.171 19.246 1.00 98.06 189 THR A N 1
ATOM 1499 C CA . THR A 1 189 ? 0.195 -0.257 20.695 1.00 98.06 189 THR A CA 1
ATOM 1500 C C . THR A 1 189 ? 1.483 -0.286 21.515 1.00 98.06 189 THR A C 1
ATOM 1502 O O . THR A 1 189 ? 1.548 0.361 22.562 1.00 98.06 189 THR A O 1
ATOM 1505 N N . ASP A 1 190 ? 2.531 -0.959 21.033 1.00 95.88 190 ASP A N 1
ATOM 1506 C CA . ASP A 1 190 ? 3.837 -1.010 21.696 1.00 95.88 190 ASP A CA 1
ATOM 1507 C C . ASP A 1 190 ? 4.501 0.376 21.708 1.00 95.88 190 ASP A C 1
ATOM 1509 O O . ASP A 1 190 ? 5.089 0.785 22.716 1.00 95.88 190 ASP A O 1
ATOM 1513 N N . PHE A 1 191 ? 4.327 1.149 20.628 1.00 96.25 191 PHE A N 1
ATOM 1514 C CA . PHE A 1 191 ? 4.859 2.507 20.518 1.00 96.25 191 PHE A CA 1
ATOM 1515 C C . PHE A 1 191 ? 4.193 3.506 21.479 1.00 96.25 191 PHE A C 1
ATOM 1517 O O . PHE A 1 191 ? 4.759 4.559 21.763 1.00 96.25 191 PHE A O 1
ATOM 1524 N N . ALA A 1 192 ? 3.021 3.191 22.044 1.00 95.56 192 ALA A N 1
ATOM 1525 C CA . ALA A 1 192 ? 2.296 4.096 22.940 1.00 95.56 192 ALA A CA 1
ATOM 1526 C C . ALA A 1 192 ? 3.114 4.520 24.175 1.00 95.56 192 ALA A C 1
ATOM 1528 O O . ALA A 1 192 ? 2.989 5.654 24.644 1.00 95.56 192 ALA A O 1
ATOM 1529 N N . THR A 1 193 ? 3.960 3.625 24.701 1.00 93.12 193 THR A N 1
ATOM 1530 C CA . THR A 1 193 ? 4.810 3.921 25.869 1.00 93.12 193 THR A CA 1
ATOM 1531 C C . THR A 1 193 ? 5.893 4.935 25.519 1.00 93.12 193 THR A C 1
ATOM 1533 O O . THR A 1 193 ? 6.112 5.889 26.266 1.00 93.12 193 THR A O 1
ATOM 1536 N N . GLU A 1 194 ? 6.543 4.756 24.368 1.00 93.62 194 GLU A N 1
ATOM 1537 C CA . GLU A 1 194 ? 7.519 5.717 23.858 1.00 93.62 194 GLU A CA 1
ATOM 1538 C C . GLU A 1 194 ? 6.841 7.054 23.557 1.00 93.62 194 GLU A C 1
ATOM 1540 O O . GLU A 1 194 ? 7.307 8.100 24.012 1.00 93.62 194 GLU A O 1
ATOM 1545 N N . LEU A 1 195 ? 5.679 7.016 22.896 1.00 92.56 195 LEU A N 1
ATOM 1546 C CA . LEU A 1 195 ? 4.905 8.204 22.561 1.00 92.56 195 LEU A CA 1
ATOM 1547 C C . LEU A 1 195 ? 4.569 9.048 23.804 1.00 92.56 195 LEU A C 1
ATOM 1549 O O . LEU A 1 195 ? 4.679 10.273 23.780 1.00 92.56 195 LEU A O 1
ATOM 1553 N N . ALA A 1 196 ? 4.205 8.395 24.912 1.00 93.31 196 ALA A N 1
ATOM 1554 C CA . ALA A 1 196 ? 3.887 9.058 26.177 1.00 93.31 196 ALA A CA 1
ATOM 1555 C C . ALA A 1 196 ? 5.085 9.795 26.804 1.00 93.31 196 ALA A C 1
ATOM 1557 O O . ALA A 1 196 ? 4.889 10.751 27.566 1.00 93.31 196 ALA A O 1
ATOM 1558 N N . SER A 1 197 ? 6.310 9.365 26.489 1.00 93.94 197 SER A N 1
ATOM 1559 C CA . SER A 1 197 ? 7.542 9.969 27.005 1.00 93.94 197 SER A CA 1
ATOM 1560 C C . SER A 1 197 ? 7.899 11.293 26.322 1.00 93.94 197 SER A C 1
ATOM 1562 O O . SER A 1 197 ? 8.595 12.117 26.921 1.00 93.94 197 SER A O 1
ATOM 1564 N N . TYR A 1 198 ? 7.384 11.547 25.113 1.00 92.81 198 TYR A N 1
ATOM 1565 C CA . TYR A 1 198 ? 7.641 12.799 24.406 1.00 92.81 198 TYR A CA 1
ATOM 1566 C C . TYR A 1 198 ? 7.059 14.005 25.158 1.00 92.81 198 TYR A C 1
ATOM 1568 O O . TYR A 1 198 ? 5.994 13.953 25.786 1.00 92.81 198 TYR A O 1
ATOM 1576 N N . SER A 1 199 ? 7.781 15.125 25.106 1.00 91.94 199 SER A N 1
ATOM 1577 C CA . SER A 1 199 ? 7.387 16.383 25.746 1.00 91.94 199 SER A CA 1
ATOM 1578 C C . SER A 1 199 ? 6.372 17.187 24.930 1.00 91.94 199 SER A C 1
ATOM 1580 O O . SER A 1 199 ? 5.729 18.069 25.495 1.00 91.94 199 SER A O 1
ATOM 1582 N N . ASP A 1 200 ? 6.201 16.872 23.641 1.00 92.44 200 ASP A N 1
ATOM 1583 C CA . ASP A 1 200 ? 5.270 17.566 22.751 1.00 92.44 200 ASP A CA 1
ATOM 1584 C C . ASP A 1 200 ? 3.827 17.462 23.271 1.00 92.44 200 ASP A C 1
ATOM 1586 O O . ASP A 1 200 ? 3.266 16.376 23.456 1.00 92.44 200 ASP A O 1
ATOM 1590 N N . ILE A 1 201 ? 3.218 18.622 23.521 1.00 91.88 201 ILE A N 1
ATOM 1591 C CA . ILE A 1 201 ? 1.861 18.729 24.056 1.00 91.88 201 ILE A CA 1
ATOM 1592 C C . ILE A 1 201 ? 0.805 18.230 23.064 1.00 91.88 201 ILE A C 1
ATOM 1594 O O . ILE A 1 201 ? -0.285 17.837 23.485 1.00 91.88 201 ILE A O 1
ATOM 1598 N N . THR A 1 202 ? 1.118 18.187 21.768 1.00 90.81 202 THR A N 1
ATOM 1599 C CA . THR A 1 202 ? 0.219 17.703 20.711 1.00 90.81 202 THR A CA 1
ATOM 1600 C C . THR A 1 202 ? -0.216 16.264 20.979 1.00 90.81 202 THR A C 1
ATOM 1602 O O . THR A 1 202 ? -1.389 15.936 20.819 1.00 90.81 202 THR A O 1
ATOM 1605 N N . PHE A 1 203 ? 0.681 15.417 21.492 1.00 92.50 203 PHE A N 1
ATOM 1606 C CA . PHE A 1 203 ? 0.367 14.017 21.801 1.00 92.50 203 PHE A CA 1
ATOM 1607 C C . PHE A 1 203 ? -0.487 13.840 23.061 1.00 92.50 203 PHE A C 1
ATOM 1609 O O . PHE A 1 203 ? -1.113 12.794 23.240 1.00 92.50 203 PHE A O 1
ATOM 1616 N N . LYS A 1 204 ? -0.527 14.863 23.922 1.00 93.00 204 LYS A N 1
ATOM 1617 C CA . LYS A 1 204 ? -1.226 14.872 25.221 1.00 93.00 204 LYS A CA 1
ATOM 1618 C C . LYS A 1 204 ? -2.489 15.735 25.213 1.00 93.00 204 LYS A C 1
ATOM 1620 O O . LYS A 1 204 ? -3.229 15.755 26.193 1.00 93.00 204 LYS A O 1
ATOM 1625 N N . THR A 1 205 ? -2.741 16.446 24.120 1.00 95.62 205 THR A N 1
ATOM 1626 C CA . THR A 1 205 ? -3.945 17.252 23.934 1.00 95.62 205 THR A CA 1
ATOM 1627 C C . THR A 1 205 ? -5.065 16.361 23.420 1.00 95.62 205 THR A C 1
ATOM 1629 O O . THR A 1 205 ? -4.874 15.587 22.485 1.00 95.62 205 THR A O 1
ATOM 1632 N N . ALA A 1 206 ? -6.241 16.455 24.038 1.00 97.38 206 ALA A N 1
ATOM 1633 C CA . ALA A 1 206 ? -7.392 15.688 23.593 1.00 97.38 206 ALA A CA 1
ATOM 1634 C C . ALA A 1 206 ? -7.924 16.218 22.252 1.00 97.38 206 ALA A C 1
ATOM 1636 O O . ALA A 1 206 ? -8.108 17.428 22.081 1.00 97.38 206 ALA A O 1
ATOM 1637 N N . TYR A 1 207 ? -8.223 15.312 21.321 1.00 95.56 207 TYR A N 1
ATOM 1638 C CA . TYR A 1 207 ? -8.843 15.658 20.045 1.00 95.56 207 TYR A CA 1
ATOM 1639 C C . TY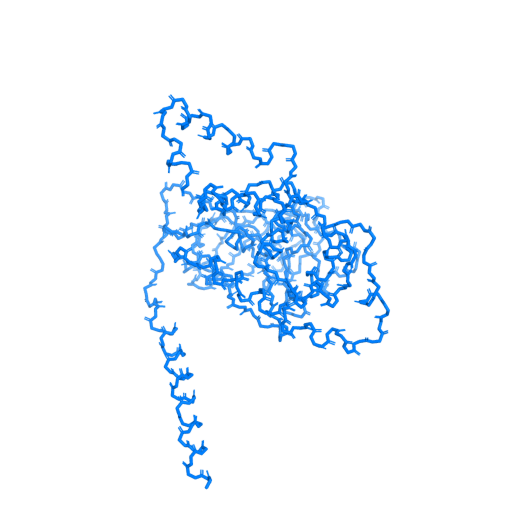R A 1 207 ? -10.252 16.216 20.257 1.00 95.56 207 TYR A C 1
ATOM 1641 O O . TYR A 1 207 ? -11.029 15.717 21.078 1.00 95.56 207 TYR A O 1
ATOM 1649 N N . LYS A 1 208 ? -10.601 17.260 19.502 1.00 94.75 208 LYS A N 1
ATOM 1650 C CA . LYS A 1 208 ? -11.908 17.932 19.602 1.00 94.75 208 LYS A CA 1
ATOM 1651 C C . LYS A 1 208 ? -12.971 17.307 18.696 1.00 94.75 208 LYS A C 1
ATOM 1653 O O . LYS A 1 208 ? -14.164 17.431 18.979 1.00 94.75 208 LYS A O 1
ATOM 1658 N N . GLU A 1 209 ? -12.536 16.631 17.638 1.00 92.75 209 GLU A N 1
ATOM 1659 C CA . GLU A 1 209 ? -13.360 16.130 16.538 1.00 92.75 209 GLU A CA 1
ATOM 1660 C C . GLU A 1 209 ? -12.861 14.754 16.067 1.00 92.75 209 GLU A C 1
ATOM 1662 O O . GLU A 1 209 ? -11.875 14.230 16.587 1.00 92.75 209 GLU A O 1
ATOM 1667 N N . GLY A 1 210 ? -13.560 14.161 15.095 1.00 91.12 210 GLY A N 1
ATOM 1668 C CA . GLY A 1 210 ? -13.210 12.855 14.532 1.00 91.12 210 GLY A CA 1
ATOM 1669 C C . GLY A 1 210 ? -13.583 11.660 15.426 1.00 91.12 210 GLY A C 1
ATOM 1670 O O . GLY A 1 210 ? -14.252 11.829 16.452 1.00 91.12 210 GLY A O 1
ATOM 1671 N N . PRO A 1 211 ? -13.148 10.439 15.056 1.00 91.19 211 PRO A N 1
ATOM 1672 C CA . PRO A 1 211 ? -13.489 9.208 15.776 1.00 91.19 211 PRO A CA 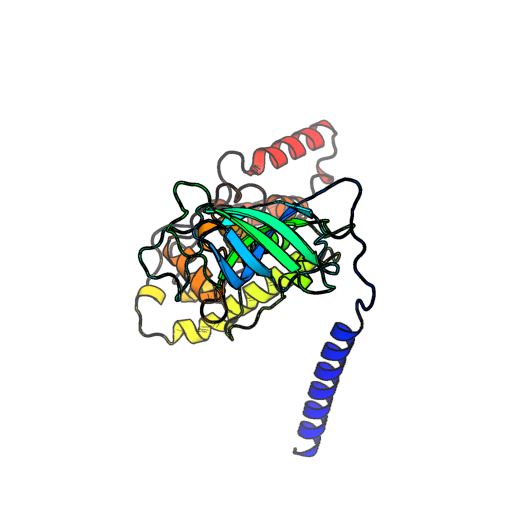1
ATOM 1673 C C . PRO A 1 211 ? -12.840 9.142 17.163 1.00 91.19 211 PRO A C 1
ATOM 1675 O O . PRO A 1 211 ? -13.315 8.432 18.045 1.00 91.19 211 PRO A O 1
ATOM 1678 N N . TYR A 1 212 ? -11.777 9.919 17.375 1.00 95.50 212 TYR A N 1
ATOM 1679 C CA . TYR A 1 212 ? -10.991 9.937 18.606 1.00 95.50 212 TYR A CA 1
ATOM 1680 C C . TYR A 1 212 ? -11.298 11.141 19.504 1.00 95.50 212 TYR A C 1
ATOM 1682 O O . TYR A 1 212 ? -10.507 11.479 20.385 1.00 95.50 212 TYR A O 1
ATOM 1690 N N . LYS A 1 213 ? -12.448 11.800 19.311 1.00 95.12 213 LYS A N 1
ATOM 1691 C CA . LYS A 1 213 ? -12.875 12.931 20.142 1.00 95.12 213 LYS A CA 1
ATOM 1692 C C . LYS A 1 213 ? -12.789 12.600 21.638 1.00 95.12 213 LYS A C 1
ATOM 1694 O O . LYS A 1 213 ? -13.315 11.592 22.108 1.00 95.12 213 LYS A O 1
ATOM 1699 N N . GLY A 1 214 ? -12.150 13.488 22.397 1.00 96.81 214 GLY A N 1
ATOM 1700 C CA . GLY A 1 214 ? -11.938 13.349 23.838 1.00 96.81 214 GLY A CA 1
ATOM 1701 C C . GLY A 1 214 ? -10.802 12.399 24.232 1.00 96.81 214 GLY A C 1
ATOM 1702 O O . GLY A 1 214 ? -10.600 12.182 25.425 1.00 96.81 214 GLY A O 1
ATOM 1703 N N . LYS A 1 215 ? -10.064 11.836 23.270 1.00 97.31 215 LYS A N 1
ATOM 1704 C CA . LYS A 1 215 ? -8.864 11.017 23.497 1.00 97.31 215 LYS A CA 1
ATOM 1705 C C . LYS A 1 215 ? -7.610 11.805 23.142 1.00 97.31 215 LYS A C 1
ATOM 1707 O O . LYS A 1 215 ? -7.656 12.667 22.270 1.00 97.31 215 LYS A O 1
ATOM 1712 N N . THR A 1 216 ? -6.501 11.520 23.812 1.00 97.56 216 THR A N 1
ATOM 1713 C CA . THR A 1 216 ? -5.167 12.003 23.412 1.00 97.56 216 THR A CA 1
ATOM 1714 C C . THR A 1 216 ? -4.544 11.056 22.384 1.00 97.56 216 THR A C 1
ATOM 1716 O O . THR A 1 216 ? -5.006 9.923 22.244 1.00 97.56 216 THR A O 1
ATOM 1719 N N . MET A 1 217 ? -3.475 11.453 21.683 1.00 96.94 217 MET A N 1
ATOM 1720 C CA . MET A 1 217 ? -2.782 10.518 20.782 1.00 96.94 217 MET A CA 1
ATOM 1721 C C . MET A 1 217 ? -2.236 9.303 21.541 1.00 96.94 217 MET A C 1
ATOM 1723 O O . MET A 1 217 ? -2.324 8.183 21.046 1.00 96.94 217 MET A O 1
ATOM 1727 N N . VAL A 1 218 ? -1.741 9.509 22.765 1.00 97.31 218 VAL A N 1
ATOM 1728 C CA . VAL A 1 218 ? -1.300 8.416 23.645 1.00 97.31 218 VAL A CA 1
ATOM 1729 C C . VAL A 1 218 ? -2.441 7.433 23.911 1.00 97.31 218 VAL A C 1
ATOM 1731 O O . VAL A 1 218 ? -2.237 6.225 23.810 1.00 97.31 218 VAL A O 1
ATOM 1734 N N . ASP A 1 219 ? -3.651 7.926 24.193 1.00 98.00 219 ASP A N 1
ATOM 1735 C CA . ASP A 1 219 ? -4.821 7.060 24.381 1.00 98.00 219 ASP A CA 1
ATOM 1736 C C . ASP A 1 219 ? -5.186 6.304 23.102 1.00 98.00 219 ASP A C 1
ATOM 1738 O O . ASP A 1 219 ? -5.540 5.127 23.180 1.00 98.00 219 ASP A O 1
ATOM 1742 N N . VAL A 1 220 ? -5.107 6.963 21.941 1.00 98.00 220 VAL A N 1
ATOM 1743 C CA . VAL A 1 220 ? -5.393 6.340 20.640 1.00 98.00 220 VAL A CA 1
ATOM 1744 C C . VAL A 1 220 ? -4.402 5.217 20.360 1.00 98.00 220 VAL A C 1
ATOM 1746 O O . VAL A 1 220 ? -4.828 4.105 20.077 1.00 98.00 220 VAL A O 1
ATOM 1749 N N . PHE A 1 221 ? -3.100 5.462 20.511 1.00 98.06 221 PHE A N 1
ATOM 1750 C CA . PHE A 1 221 ? -2.067 4.449 20.280 1.00 98.06 221 PHE A CA 1
ATOM 1751 C C . PHE A 1 221 ? -2.196 3.285 21.259 1.00 98.06 221 PHE A C 1
ATOM 1753 O O . PHE A 1 221 ? -2.202 2.128 20.851 1.00 98.06 221 PHE A O 1
ATOM 1760 N N . LYS A 1 222 ? -2.381 3.580 22.551 1.00 98.00 222 LYS A N 1
ATOM 1761 C CA . LYS A 1 222 ? -2.505 2.561 23.602 1.00 98.00 222 LYS A CA 1
ATOM 1762 C C . LY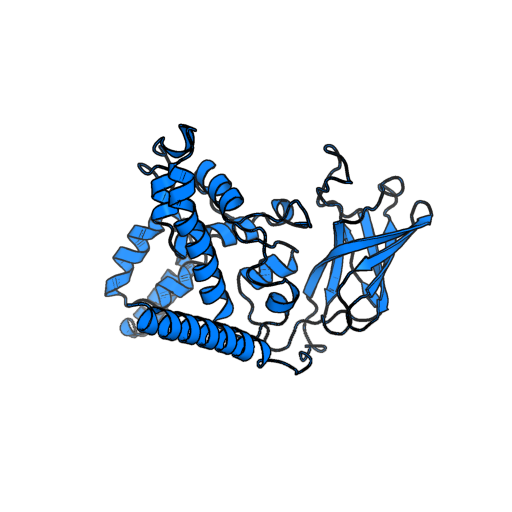S A 1 222 ? -3.700 1.628 23.395 1.00 98.00 222 LYS A C 1
ATOM 1764 O O . LYS A 1 222 ? -3.641 0.473 23.803 1.00 98.00 222 LYS A O 1
ATOM 1769 N N . ASN A 1 223 ? -4.786 2.139 22.817 1.00 97.56 223 ASN A N 1
ATOM 1770 C CA . ASN A 1 223 ? -6.037 1.402 22.638 1.00 97.56 223 ASN A CA 1
ATOM 1771 C C . ASN A 1 223 ? -6.362 1.133 21.163 1.00 97.56 223 ASN A C 1
ATOM 1773 O O . ASN A 1 223 ? -7.517 0.832 20.855 1.00 97.56 223 ASN A O 1
ATOM 1777 N N . ALA A 1 224 ? -5.380 1.259 20.267 1.00 97.56 224 ALA A N 1
ATOM 1778 C CA . ALA A 1 224 ? -5.573 1.006 18.849 1.00 97.56 224 ALA A CA 1
ATOM 1779 C C . ALA A 1 224 ? -6.049 -0.434 18.629 1.00 97.56 224 ALA A C 1
ATOM 1781 O O . ALA A 1 224 ? -5.608 -1.374 19.296 1.00 97.56 224 ALA A O 1
ATOM 1782 N N . THR A 1 225 ? -6.973 -0.605 17.692 1.00 95.31 225 THR A N 1
ATOM 1783 C CA . THR A 1 225 ? -7.554 -1.901 17.351 1.00 95.31 225 THR A CA 1
ATOM 1784 C C . THR A 1 225 ? -7.339 -2.223 15.880 1.00 95.31 225 THR A C 1
ATOM 1786 O O . THR A 1 225 ? -7.077 -1.342 15.065 1.00 95.31 225 THR A O 1
ATOM 1789 N N . VAL A 1 226 ? -7.543 -3.489 15.507 1.00 93.81 226 VAL A N 1
ATOM 1790 C CA . VAL A 1 226 ? -7.497 -3.908 14.098 1.00 93.81 226 VAL A CA 1
ATOM 1791 C C . VAL A 1 226 ? -8.483 -3.132 13.216 1.00 93.81 226 VAL A C 1
ATOM 1793 O O . VAL A 1 226 ? -8.207 -2.945 12.039 1.00 93.81 226 VAL A O 1
ATOM 1796 N N . TYR A 1 227 ? -9.592 -2.631 13.773 1.00 91.62 227 TYR A N 1
ATOM 1797 C CA . TYR A 1 227 ? -10.559 -1.799 13.049 1.00 91.62 227 TYR A CA 1
ATOM 1798 C C . TYR A 1 227 ? -9.972 -0.431 12.685 1.00 91.62 227 TYR A C 1
ATOM 1800 O O . TYR A 1 227 ? -10.175 0.045 11.573 1.00 91.62 227 TYR A O 1
ATOM 1808 N N . ASP A 1 228 ? -9.202 0.174 13.593 1.00 94.12 228 ASP A N 1
ATOM 1809 C CA . ASP A 1 228 ? -8.531 1.454 13.350 1.00 94.12 228 ASP A CA 1
ATOM 1810 C C . ASP A 1 228 ? -7.484 1.318 12.240 1.00 94.12 228 ASP A C 1
ATOM 1812 O O . ASP A 1 228 ? -7.422 2.140 11.325 1.00 94.12 228 ASP A O 1
ATOM 1816 N N . LEU A 1 229 ? -6.691 0.243 12.293 1.00 95.75 229 LEU A N 1
ATOM 1817 C CA . LEU A 1 229 ? -5.673 -0.038 11.283 1.00 95.75 229 LEU A CA 1
ATOM 1818 C C . LEU A 1 229 ? -6.303 -0.390 9.934 1.00 95.75 229 LEU A C 1
ATOM 1820 O O . LEU A 1 229 ? -5.812 0.057 8.900 1.00 95.75 229 LEU A O 1
ATOM 1824 N N . ASN A 1 230 ? -7.407 -1.134 9.925 1.00 93.25 230 ASN A N 1
ATOM 1825 C CA . ASN A 1 230 ? -8.099 -1.458 8.684 1.00 93.25 230 ASN A CA 1
ATOM 1826 C C . ASN A 1 230 ? -8.699 -0.193 8.032 1.00 93.25 230 ASN A C 1
ATOM 1828 O O . ASN A 1 230 ? -8.450 0.082 6.856 1.00 93.25 230 ASN A O 1
ATOM 1832 N N . ALA A 1 231 ? -9.359 0.667 8.818 1.00 92.19 231 ALA A N 1
ATOM 1833 C CA . ALA A 1 231 ? -9.840 1.971 8.353 1.00 92.19 231 ALA A CA 1
ATOM 1834 C C . ALA A 1 231 ? -8.710 2.858 7.794 1.00 92.19 231 ALA A C 1
ATOM 1836 O O . ALA A 1 231 ? -8.894 3.543 6.782 1.00 92.19 231 ALA A O 1
ATOM 1837 N N . PHE A 1 232 ? -7.535 2.832 8.431 1.00 95.50 232 PHE A N 1
ATOM 1838 C CA . PHE A 1 232 ? -6.343 3.527 7.952 1.00 95.50 232 PHE A CA 1
ATOM 1839 C C . PHE A 1 232 ? -5.848 2.968 6.610 1.00 95.50 232 PHE A C 1
ATOM 1841 O O . PHE A 1 232 ? -5.641 3.736 5.668 1.00 95.50 232 PHE A O 1
ATOM 1848 N N . PHE A 1 233 ? -5.694 1.650 6.466 1.00 95.81 233 PHE A N 1
ATOM 1849 C CA . PHE A 1 233 ? -5.211 1.065 5.212 1.00 95.81 233 PHE A CA 1
ATOM 1850 C C . PHE A 1 233 ? -6.190 1.268 4.047 1.00 95.81 233 PHE A C 1
ATOM 1852 O O . PHE A 1 233 ? -5.751 1.505 2.919 1.00 95.81 233 PHE A O 1
ATOM 1859 N N . HIS A 1 234 ? -7.502 1.280 4.294 1.00 93.62 234 HIS A N 1
ATOM 1860 C CA . HIS A 1 234 ? -8.487 1.641 3.267 1.00 93.62 234 HIS A CA 1
ATOM 1861 C C . HIS A 1 234 ? -8.472 3.138 2.908 1.00 93.62 234 HIS A C 1
ATOM 1863 O O . HIS A 1 234 ? -8.685 3.502 1.740 1.00 93.62 234 HIS A O 1
ATOM 1869 N N . PHE A 1 235 ? -8.126 4.014 3.858 1.00 93.50 235 PHE A N 1
ATOM 1870 C CA . PHE A 1 235 ? -7.835 5.413 3.551 1.00 93.50 235 PHE A CA 1
ATOM 1871 C C . PHE A 1 235 ? -6.614 5.512 2.627 1.00 93.50 235 PHE A C 1
ATOM 1873 O O . PHE A 1 235 ? -6.683 6.170 1.588 1.00 93.50 235 PHE A O 1
ATOM 1880 N N . VAL A 1 236 ? -5.534 4.790 2.937 1.00 94.69 236 VAL A N 1
ATOM 1881 C CA . VAL A 1 236 ? -4.325 4.725 2.098 1.00 94.69 236 VAL A CA 1
ATOM 1882 C C . VAL A 1 236 ? -4.650 4.189 0.700 1.00 94.69 236 VAL A C 1
ATOM 1884 O O . VAL A 1 236 ? -4.236 4.793 -0.288 1.00 94.69 236 VAL A O 1
ATOM 1887 N N . LYS A 1 237 ? -5.466 3.130 0.592 1.00 93.50 237 LYS A N 1
ATOM 1888 C CA . LYS A 1 237 ? -5.951 2.589 -0.694 1.00 93.50 237 LYS A CA 1
ATOM 1889 C C . LYS A 1 237 ? -6.699 3.631 -1.528 1.00 93.50 237 LYS A C 1
ATOM 1891 O O . LYS A 1 237 ? -6.677 3.556 -2.750 1.00 93.50 237 LYS A O 1
ATOM 1896 N N . SER A 1 238 ? -7.349 4.603 -0.892 1.00 91.50 238 SER A N 1
ATOM 1897 C CA . SER A 1 238 ? -8.055 5.687 -1.589 1.00 91.50 238 SER A CA 1
ATOM 1898 C C . SER A 1 238 ? -7.127 6.785 -2.103 1.00 91.50 238 SER A C 1
ATOM 1900 O O . SER A 1 238 ? -7.503 7.527 -3.007 1.00 91.50 238 SER A O 1
ATOM 1902 N N . PHE A 1 239 ? -5.918 6.891 -1.551 1.00 91.50 239 PHE A N 1
ATOM 1903 C CA . PHE A 1 239 ? -4.940 7.916 -1.913 1.00 91.50 239 PHE A CA 1
ATOM 1904 C C . PHE A 1 239 ? -3.530 7.326 -2.073 1.00 91.50 239 PHE A C 1
ATOM 1906 O O . PHE A 1 239 ? -2.585 7.849 -1.472 1.00 91.50 239 PHE A O 1
ATOM 1913 N N . PRO A 1 240 ? -3.353 6.263 -2.883 1.00 90.31 240 PRO A N 1
ATOM 1914 C CA . PRO A 1 240 ? -2.122 5.481 -2.895 1.00 90.31 240 PRO A CA 1
ATOM 1915 C C . PRO A 1 240 ? -0.927 6.329 -3.319 1.00 90.31 240 PRO A C 1
ATOM 1917 O O . PRO A 1 240 ? 0.126 6.212 -2.707 1.00 90.31 240 PRO A O 1
ATOM 1920 N N . GLY A 1 241 ? -1.107 7.262 -4.266 1.00 87.69 241 GLY A N 1
ATOM 1921 C CA . GLY A 1 241 ? -0.050 8.135 -4.795 1.00 87.69 241 GLY A CA 1
ATOM 1922 C C . GLY A 1 241 ? 0.746 8.919 -3.745 1.00 87.69 241 GLY A C 1
ATOM 1923 O O . GLY A 1 241 ? 1.910 9.230 -3.976 1.00 87.69 241 GLY A O 1
ATOM 1924 N N . LYS A 1 242 ? 0.168 9.188 -2.564 1.00 84.94 242 LYS A N 1
ATOM 1925 C CA . LYS A 1 242 ? 0.882 9.832 -1.443 1.00 84.94 242 LYS A CA 1
ATOM 1926 C C . LYS A 1 242 ? 1.905 8.913 -0.765 1.00 84.94 242 LYS A C 1
ATOM 1928 O O . LYS A 1 242 ? 2.773 9.401 -0.050 1.00 84.94 242 LYS A O 1
ATOM 1933 N N . TYR A 1 243 ? 1.778 7.606 -0.974 1.00 88.94 243 TYR A N 1
ATOM 1934 C CA . TYR A 1 243 ? 2.515 6.556 -0.279 1.00 88.94 243 TYR A CA 1
ATOM 1935 C C . TYR A 1 243 ? 3.317 5.646 -1.224 1.00 88.94 243 TYR A C 1
ATOM 1937 O O . TYR A 1 243 ? 4.101 4.832 -0.739 1.00 88.94 243 TYR A O 1
ATOM 1945 N N . MET A 1 244 ? 3.135 5.760 -2.546 1.00 89.06 244 MET A N 1
ATOM 1946 C CA . MET A 1 244 ? 3.847 4.925 -3.523 1.00 89.06 244 MET A CA 1
ATOM 1947 C C . MET A 1 244 ? 5.349 5.209 -3.508 1.00 89.06 244 MET A C 1
ATOM 1949 O O . MET A 1 244 ? 5.775 6.359 -3.362 1.00 89.06 244 MET A O 1
ATOM 1953 N N . GLY A 1 245 ? 6.141 4.164 -3.737 1.00 78.12 245 GLY A N 1
ATOM 1954 C CA . GLY A 1 245 ? 7.586 4.283 -3.894 1.00 78.12 245 GLY A CA 1
ATOM 1955 C C . GLY A 1 245 ? 8.336 4.480 -2.578 1.00 78.12 245 GLY A C 1
ATOM 1956 O O . GLY A 1 245 ? 9.345 5.183 -2.541 1.00 78.12 245 GLY A O 1
ATOM 1957 N N . GLY A 1 246 ? 7.840 3.892 -1.483 1.00 67.06 246 GLY A N 1
ATOM 1958 C CA . GLY A 1 246 ? 8.569 3.863 -0.213 1.00 67.06 246 GLY A CA 1
ATOM 1959 C C . GLY A 1 246 ? 9.941 3.202 -0.398 1.00 67.06 246 GLY A C 1
ATOM 1960 O O . GLY A 1 246 ? 10.019 2.058 -0.834 1.00 67.06 246 GLY A O 1
ATOM 1961 N N . PHE A 1 247 ? 11.024 3.919 -0.090 1.00 57.56 247 PHE A N 1
ATOM 1962 C CA . PHE A 1 247 ? 12.395 3.507 -0.424 1.00 57.56 247 PHE A CA 1
ATOM 1963 C C . PHE A 1 247 ? 13.291 3.304 0.804 1.00 57.56 247 PHE A C 1
ATOM 1965 O O . PHE A 1 247 ? 12.974 3.751 1.907 1.00 57.56 247 PHE A O 1
ATOM 1972 N N . GLU A 1 248 ? 14.453 2.678 0.599 1.00 45.44 248 GLU A N 1
ATOM 1973 C CA . GLU A 1 248 ? 15.512 2.498 1.602 1.00 45.44 248 GLU A CA 1
ATOM 1974 C C . GLU A 1 248 ? 15.955 3.854 2.186 1.00 45.44 248 GLU A C 1
ATOM 1976 O O . GLU A 1 248 ? 16.704 4.616 1.585 1.00 45.44 248 GLU A O 1
ATOM 1981 N N . GLY A 1 249 ? 15.433 4.187 3.370 1.00 49.03 249 GLY A N 1
ATOM 1982 C CA . GLY A 1 249 ? 15.665 5.465 4.058 1.00 49.03 249 GLY A CA 1
ATOM 1983 C C . GLY A 1 249 ? 14.400 6.306 4.279 1.00 49.03 249 GLY A C 1
ATOM 1984 O O . GLY A 1 249 ? 14.313 7.007 5.292 1.00 49.03 249 GLY A O 1
ATOM 1985 N N . LYS A 1 250 ? 13.368 6.164 3.434 1.00 60.09 250 LYS A N 1
ATOM 1986 C CA . LYS A 1 250 ? 12.017 6.745 3.617 1.00 60.09 250 LYS A CA 1
ATOM 1987 C C . LYS A 1 250 ? 10.897 5.693 3.622 1.00 60.09 250 LYS A C 1
ATOM 1989 O O . LYS A 1 250 ? 9.757 6.004 3.289 1.00 60.09 250 LYS A O 1
ATOM 1994 N N . SER A 1 251 ? 11.193 4.460 4.021 1.00 75.19 251 SER A N 1
ATOM 1995 C CA . SER A 1 251 ? 10.158 3.473 4.316 1.00 75.19 251 SER A CA 1
ATOM 1996 C C . SER A 1 251 ? 9.143 4.073 5.289 1.00 75.19 251 SER A C 1
ATOM 1998 O O . SER A 1 251 ? 9.526 4.638 6.319 1.00 75.19 251 SER A O 1
ATOM 2000 N N . TRP A 1 252 ? 7.859 3.975 4.953 1.00 87.94 252 TRP A N 1
ATOM 2001 C CA . TRP A 1 252 ? 6.786 4.516 5.775 1.00 87.94 252 TRP A CA 1
ATOM 2002 C C . TRP A 1 252 ? 6.684 3.709 7.060 1.00 87.94 252 TRP A C 1
ATOM 2004 O O . TRP A 1 252 ? 6.116 2.615 7.065 1.00 87.94 252 TRP A O 1
ATOM 2014 N N . LYS A 1 253 ? 7.240 4.227 8.158 1.00 92.81 253 LYS A N 1
ATOM 2015 C CA . LYS A 1 253 ? 6.996 3.611 9.458 1.00 92.81 253 LYS A CA 1
ATOM 2016 C C . LYS A 1 253 ? 5.508 3.704 9.761 1.00 92.81 253 LYS A C 1
ATOM 2018 O O . LYS A 1 253 ? 4.889 4.771 9.629 1.00 92.81 253 LYS A O 1
ATOM 2023 N N . ILE A 1 254 ? 4.930 2.571 10.136 1.00 95.31 254 ILE A N 1
ATOM 2024 C CA . ILE A 1 254 ? 3.492 2.474 10.363 1.00 95.31 254 ILE A CA 1
ATOM 2025 C C . ILE A 1 254 ? 3.031 3.441 11.459 1.00 95.31 254 ILE A C 1
ATOM 2027 O O . ILE A 1 254 ? 2.013 4.106 11.301 1.00 95.31 254 ILE A O 1
ATOM 2031 N N . ASN A 1 255 ? 3.816 3.606 12.526 1.00 95.50 255 ASN A N 1
ATOM 2032 C CA . ASN A 1 255 ? 3.494 4.505 13.630 1.00 95.50 255 ASN A CA 1
ATOM 2033 C C . ASN A 1 255 ? 3.450 5.981 13.212 1.00 95.50 255 ASN A C 1
ATOM 2035 O O . ASN A 1 255 ? 2.507 6.680 13.567 1.00 95.50 255 ASN A O 1
ATOM 2039 N N . GLU A 1 256 ? 4.415 6.458 12.426 1.00 94.00 256 GLU A N 1
ATOM 2040 C CA . GLU A 1 256 ? 4.464 7.853 11.965 1.00 94.00 256 GLU A CA 1
ATOM 2041 C C . GLU A 1 256 ? 3.330 8.170 10.986 1.00 94.00 256 GLU A C 1
ATOM 2043 O O . GLU A 1 256 ? 2.684 9.221 11.068 1.00 94.00 256 GLU A O 1
ATOM 2048 N N . THR A 1 257 ? 3.055 7.249 10.063 1.00 94.75 257 THR A N 1
ATOM 2049 C CA . THR A 1 257 ? 1.986 7.430 9.073 1.00 94.75 257 THR A CA 1
ATOM 2050 C C . THR A 1 257 ? 0.598 7.318 9.697 1.00 94.75 257 THR A C 1
ATOM 2052 O O . THR A 1 257 ? -0.259 8.159 9.411 1.00 94.75 257 THR A O 1
ATOM 2055 N N . PHE A 1 258 ? 0.397 6.373 10.619 1.00 97.50 258 PHE A N 1
ATOM 2056 C CA . PHE A 1 258 ? -0.828 6.270 11.408 1.00 97.50 258 PHE A CA 1
ATOM 2057 C C . PHE A 1 258 ? -1.018 7.498 12.311 1.00 97.50 258 PHE A C 1
ATOM 2059 O O . PHE A 1 258 ? -2.095 8.089 12.305 1.00 97.50 258 PHE A O 1
ATOM 2066 N N . ALA A 1 259 ? 0.029 7.968 13.006 1.00 96.31 259 ALA A N 1
ATOM 2067 C CA . ALA A 1 259 ? -0.023 9.205 13.795 1.00 96.31 259 ALA A CA 1
ATOM 2068 C C . ALA A 1 259 ? -0.445 10.401 12.940 1.00 96.31 259 ALA A C 1
ATOM 2070 O O . ALA A 1 259 ? -1.301 11.181 13.349 1.00 96.31 259 ALA A O 1
ATOM 2071 N N . THR A 1 260 ? 0.115 10.529 11.735 1.00 95.06 260 THR A N 1
ATOM 2072 C CA . THR A 1 260 ? -0.248 11.600 10.800 1.00 95.06 260 THR A CA 1
ATOM 2073 C C . THR A 1 260 ? -1.718 11.511 10.396 1.00 95.06 260 THR A C 1
ATOM 2075 O O . THR A 1 260 ? -2.408 12.529 10.363 1.00 95.06 260 THR A O 1
ATOM 2078 N N . TRP A 1 261 ? -2.234 10.313 10.126 1.00 96.00 261 TRP A N 1
ATOM 2079 C CA . TRP A 1 261 ? -3.654 10.122 9.833 1.00 96.00 261 TRP A CA 1
ATOM 2080 C C . TRP A 1 261 ? -4.544 10.517 11.021 1.00 96.00 261 TRP A C 1
ATOM 2082 O O . TRP A 1 261 ? -5.490 11.287 10.842 1.00 96.00 261 TRP A O 1
ATOM 2092 N N . VAL A 1 262 ? -4.189 10.101 12.241 1.00 96.38 262 VAL A N 1
ATOM 2093 C CA . VAL A 1 262 ? -4.892 10.477 13.482 1.00 96.38 262 VAL A CA 1
ATOM 2094 C C . VAL A 1 262 ? -4.849 11.994 13.720 1.00 96.38 262 VAL A C 1
ATOM 2096 O O . VAL A 1 262 ? -5.881 12.589 14.021 1.00 96.38 262 VAL A O 1
ATOM 2099 N N . LEU A 1 263 ? -3.693 12.644 13.527 1.00 94.31 263 LEU A N 1
ATOM 2100 C CA . LEU A 1 263 ? -3.534 14.104 13.646 1.00 94.31 263 LEU A CA 1
ATOM 2101 C C . LEU A 1 263 ? -4.462 14.879 12.712 1.00 94.31 263 LEU A C 1
ATOM 2103 O O . LEU A 1 263 ? -4.919 15.962 13.063 1.00 94.31 263 LEU A O 1
ATOM 2107 N N . ASN A 1 264 ? -4.758 14.314 11.544 1.00 93.94 264 ASN A N 1
ATOM 2108 C CA . ASN A 1 264 ? -5.673 14.897 10.570 1.00 93.94 264 ASN A CA 1
ATOM 2109 C C . ASN A 1 264 ? -7.142 14.498 10.817 1.00 93.94 264 ASN A C 1
ATOM 2111 O O . ASN A 1 264 ? -7.958 14.569 9.901 1.00 93.94 264 ASN A O 1
ATOM 2115 N N . ASN A 1 265 ? -7.488 14.105 12.049 1.00 93.00 265 ASN A N 1
ATOM 2116 C CA . ASN A 1 265 ? -8.812 13.640 12.474 1.00 93.00 265 ASN A CA 1
ATOM 2117 C C . ASN A 1 265 ? -9.274 12.340 11.799 1.00 93.00 265 ASN A C 1
ATOM 2119 O O . ASN A 1 265 ? -10.478 12.127 11.655 1.00 93.00 265 ASN A O 1
ATOM 2123 N N . ALA A 1 266 ? -8.333 11.469 11.419 1.00 93.62 266 ALA A N 1
ATOM 2124 C CA . ALA A 1 266 ? -8.606 10.156 10.836 1.00 93.62 266 ALA A CA 1
ATOM 2125 C C . ALA A 1 266 ? -9.593 10.221 9.651 1.00 93.62 266 ALA A C 1
ATOM 2127 O O . ALA A 1 266 ? -10.669 9.611 9.690 1.00 93.62 266 ALA A O 1
ATOM 2128 N N . PRO A 1 267 ? -9.253 10.994 8.600 1.00 91.00 267 PRO A N 1
ATOM 2129 C CA . PRO A 1 267 ? -10.144 11.213 7.474 1.00 91.00 267 PRO A CA 1
ATOM 2130 C C . PRO A 1 267 ? -10.467 9.892 6.779 1.00 91.00 267 PRO A C 1
ATOM 2132 O O . PRO A 1 267 ? -9.656 8.963 6.737 1.00 91.00 267 PRO A O 1
ATOM 2135 N N . GLN A 1 268 ? -11.659 9.823 6.199 1.00 84.94 268 GLN A N 1
ATOM 2136 C CA . GLN A 1 268 ? -12.117 8.636 5.491 1.00 84.94 268 GLN A CA 1
ATOM 2137 C C . GLN A 1 268 ? -11.694 8.669 4.025 1.00 84.94 268 GLN A C 1
ATOM 2139 O O . GLN A 1 268 ? -11.639 9.727 3.400 1.00 84.94 268 GLN A O 1
ATOM 2144 N N . GLY A 1 269 ? -11.374 7.497 3.482 1.00 79.94 269 GLY A N 1
ATOM 2145 C CA . GLY A 1 269 ? -11.139 7.314 2.055 1.00 79.94 269 GLY A CA 1
ATOM 2146 C C . GLY A 1 269 ? -12.429 7.062 1.275 1.00 79.94 269 GLY A C 1
ATOM 2147 O O . GLY A 1 269 ? -13.438 6.644 1.837 1.00 79.94 269 GLY A O 1
ATOM 2148 N N . ASN A 1 270 ? -12.383 7.231 -0.046 1.00 75.94 270 ASN A N 1
ATOM 2149 C CA . ASN A 1 270 ? -13.492 6.854 -0.932 1.00 75.94 270 ASN A CA 1
ATOM 2150 C C . ASN A 1 270 ? -13.808 5.347 -0.861 1.00 75.94 270 ASN A C 1
ATOM 2152 O O . ASN A 1 270 ? -14.947 4.951 -1.081 1.00 75.94 270 ASN A O 1
ATOM 2156 N N . HIS A 1 271 ? -12.820 4.523 -0.494 1.00 66.44 271 HIS A N 1
ATOM 2157 C CA . HIS A 1 271 ? -12.946 3.076 -0.299 1.00 66.44 271 HIS A CA 1
ATOM 2158 C C . HIS A 1 271 ? -13.111 2.655 1.176 1.00 66.44 271 HIS A C 1
ATOM 2160 O O . HIS A 1 271 ? -12.971 1.470 1.482 1.00 66.44 271 HIS A O 1
ATOM 2166 N N . ASN A 1 272 ? -13.415 3.585 2.096 1.00 61.84 272 ASN A N 1
ATOM 2167 C CA . ASN A 1 272 ? -13.667 3.269 3.515 1.00 61.84 272 ASN A CA 1
ATOM 2168 C C . ASN A 1 272 ? -15.071 2.714 3.795 1.00 61.84 272 ASN A C 1
ATOM 2170 O O . ASN A 1 272 ? -15.439 2.570 4.958 1.00 61.84 272 ASN A O 1
ATOM 2174 N N . ARG A 1 273 ? -15.858 2.403 2.763 1.00 65.50 273 ARG A N 1
ATOM 2175 C CA . ARG A 1 273 ? -17.278 2.078 2.930 1.00 65.50 273 ARG A CA 1
ATOM 2176 C C . ARG A 1 273 ? -17.551 0.593 3.175 1.00 65.50 273 ARG A C 1
ATOM 2178 O O . ARG A 1 273 ? -18.390 0.283 4.007 1.00 65.50 273 ARG A O 1
ATOM 2185 N N . GLU A 1 274 ? -16.800 -0.299 2.531 1.00 71.50 274 GLU A N 1
ATOM 2186 C CA . GLU A 1 274 ? -17.117 -1.740 2.488 1.00 71.50 274 GLU A CA 1
ATOM 2187 C C . GLU A 1 274 ? -16.280 -2.601 3.444 1.00 71.50 274 GLU A C 1
ATOM 2189 O O . GLU A 1 274 ? -16.668 -3.713 3.778 1.00 71.50 274 GLU A O 1
ATOM 2194 N N . TRP A 1 275 ? -15.138 -2.107 3.933 1.00 80.69 275 TRP A N 1
ATOM 2195 C CA . TRP A 1 275 ? -14.199 -2.924 4.722 1.00 80.69 275 TRP A CA 1
ATOM 2196 C C . TRP A 1 275 ? -14.785 -3.434 6.045 1.00 80.69 275 TRP A C 1
ATOM 2198 O O . TRP A 1 275 ? -14.299 -4.419 6.597 1.00 80.69 275 TRP A O 1
ATOM 2208 N N . LEU A 1 276 ? -15.821 -2.767 6.566 1.00 81.00 276 LEU A N 1
ATOM 2209 C CA . LEU A 1 276 ? -16.501 -3.178 7.791 1.00 81.00 276 LEU A CA 1
ATOM 2210 C C . LEU A 1 276 ? -17.504 -4.319 7.542 1.00 81.00 276 LEU A C 1
ATOM 2212 O O . LEU A 1 276 ? -17.822 -5.041 8.487 1.00 81.00 276 LEU A O 1
ATOM 2216 N N . LEU A 1 277 ? -17.969 -4.514 6.299 1.00 78.31 277 LEU A N 1
ATOM 2217 C CA . LEU A 1 277 ? -18.991 -5.510 5.956 1.00 78.31 277 LEU A CA 1
ATOM 2218 C C . LEU A 1 277 ? -18.597 -6.933 6.377 1.00 78.31 277 LEU A C 1
ATOM 2220 O O . LEU A 1 277 ? -19.380 -7.530 7.112 1.00 78.31 277 LEU A O 1
ATOM 2224 N N . PRO A 1 278 ? -17.385 -7.450 6.087 1.00 80.00 278 PRO A N 1
ATOM 2225 C CA . PRO A 1 278 ? -17.010 -8.800 6.517 1.00 80.00 278 PRO A CA 1
ATOM 2226 C C . PRO A 1 278 ? -17.034 -8.984 8.043 1.00 80.00 278 PRO A C 1
ATOM 2228 O O . PRO A 1 278 ? -17.304 -10.073 8.543 1.00 80.00 278 PRO A O 1
ATOM 2231 N N . TYR A 1 279 ? -16.773 -7.921 8.814 1.00 82.69 279 TYR A N 1
ATOM 2232 C CA . TYR A 1 279 ? -16.851 -7.973 10.277 1.00 82.69 279 TYR A CA 1
ATOM 2233 C C . TYR A 1 279 ? -18.285 -7.940 10.790 1.00 82.69 279 TYR A C 1
ATOM 2235 O O . TYR A 1 279 ? -18.553 -8.498 11.851 1.00 82.69 279 TYR A O 1
ATOM 2243 N N . ILE A 1 280 ? -19.181 -7.255 10.080 1.00 79.25 280 ILE A N 1
ATOM 2244 C CA . ILE A 1 280 ? -20.613 -7.247 10.380 1.00 79.25 280 ILE A CA 1
ATOM 2245 C C . ILE A 1 280 ? -21.193 -8.625 10.064 1.00 79.25 280 ILE A C 1
ATOM 2247 O O . ILE A 1 280 ? -21.861 -9.205 10.910 1.00 79.25 280 ILE A O 1
ATOM 2251 N N . GLU A 1 281 ? -20.881 -9.180 8.897 1.00 77.62 281 GLU A N 1
ATOM 2252 C CA . GLU A 1 281 ? -21.377 -10.489 8.467 1.00 77.62 281 GLU A CA 1
ATOM 2253 C C . GLU A 1 281 ? -20.879 -11.630 9.355 1.00 77.62 281 GLU A C 1
ATOM 2255 O O . GLU A 1 281 ? -21.623 -12.560 9.607 1.00 77.62 281 GLU A O 1
ATOM 2260 N N . ALA A 1 282 ? -19.661 -11.548 9.898 1.00 82.38 282 ALA A N 1
ATOM 2261 C CA . ALA A 1 282 ? -19.113 -12.583 10.780 1.00 82.38 282 ALA A CA 1
ATOM 2262 C C . ALA A 1 282 ? -19.621 -12.518 12.237 1.00 82.38 282 ALA A C 1
ATOM 2264 O O . ALA A 1 282 ? -19.091 -13.219 13.112 1.00 82.38 282 ALA A O 1
ATOM 2265 N N . LYS A 1 283 ? -20.557 -11.617 12.558 1.00 81.56 283 LYS A N 1
ATOM 2266 C CA . LYS A 1 283 ? -21.018 -11.373 13.929 1.00 81.56 283 LYS A CA 1
ATOM 2267 C C . LYS A 1 283 ? -22.489 -11.744 14.090 1.00 81.56 283 LYS A C 1
ATOM 2269 O O . LYS A 1 283 ? -23.316 -11.340 13.280 1.00 81.56 283 LYS A O 1
ATOM 2274 N N . PRO A 1 284 ? -22.857 -12.415 15.201 1.00 80.00 284 PRO A N 1
ATOM 2275 C CA . PRO A 1 284 ? -24.258 -12.671 15.484 1.00 80.00 284 PRO A CA 1
ATOM 2276 C C . PRO A 1 284 ? -25.009 -11.348 15.648 1.00 80.00 284 PRO A C 1
ATOM 2278 O O . PRO A 1 284 ? -24.480 -10.399 16.242 1.00 80.00 284 PRO A O 1
ATOM 2281 N N . LEU A 1 285 ? -26.265 -11.324 15.192 1.00 75.19 285 LEU A N 1
ATOM 2282 C CA . LEU A 1 285 ? -27.148 -10.152 15.192 1.00 75.19 285 LEU A CA 1
ATOM 2283 C C . LEU A 1 285 ? -27.201 -9.452 16.562 1.00 75.19 285 LEU A C 1
ATOM 2285 O O . LEU A 1 285 ? -27.184 -8.225 16.640 1.00 75.19 285 LEU A O 1
ATOM 2289 N N . SER A 1 286 ? -27.171 -10.230 17.649 1.00 78.88 286 SER A N 1
ATOM 2290 C CA . SER A 1 286 ? -27.166 -9.742 19.036 1.00 78.88 286 SER A CA 1
ATOM 2291 C C . SER A 1 286 ? -25.955 -8.878 19.409 1.00 78.88 286 SER A C 1
ATOM 2293 O O . SER A 1 286 ? -26.020 -8.135 20.383 1.00 78.88 286 SER A O 1
ATOM 2295 N N . SER A 1 287 ? -24.859 -8.956 18.652 1.00 82.62 287 SER A N 1
ATOM 2296 C CA . SER A 1 287 ? -23.624 -8.194 18.880 1.00 82.62 287 SER A CA 1
ATOM 2297 C C . SER A 1 287 ? -23.417 -7.039 17.893 1.00 82.62 287 SER A C 1
ATOM 2299 O O . SER A 1 287 ? -22.480 -6.250 18.049 1.00 82.62 287 SER A O 1
ATOM 2301 N N . LEU A 1 288 ? -24.292 -6.906 16.887 1.00 79.62 288 LEU A N 1
ATOM 2302 C CA . LEU A 1 288 ? -24.137 -5.900 15.835 1.00 79.62 288 LEU A CA 1
ATOM 2303 C C . LEU A 1 288 ? -24.338 -4.476 16.341 1.00 79.62 288 LEU A C 1
ATOM 2305 O O . LEU A 1 288 ? -23.619 -3.583 15.898 1.00 79.62 288 LEU A O 1
ATOM 2309 N N . SER A 1 289 ? -25.246 -4.248 17.296 1.00 78.38 289 SER A N 1
ATOM 2310 C CA . SER A 1 289 ? -25.469 -2.906 17.853 1.00 78.38 289 SER A CA 1
ATOM 2311 C C . SER A 1 289 ? -24.189 -2.314 18.435 1.00 78.38 289 SER A C 1
ATOM 2313 O O . SER A 1 289 ? -23.898 -1.137 18.225 1.00 78.38 289 SER A O 1
ATOM 2315 N N . ASP A 1 290 ? -23.401 -3.137 19.124 1.00 84.19 290 ASP A N 1
ATOM 2316 C CA . ASP A 1 290 ? -22.158 -2.708 19.757 1.00 84.19 290 ASP A CA 1
ATOM 2317 C C . ASP A 1 290 ? -21.067 -2.463 18.719 1.00 84.19 290 ASP A C 1
ATOM 2319 O O . ASP A 1 290 ? -20.362 -1.455 18.799 1.00 84.19 290 ASP A O 1
ATOM 2323 N N . LEU A 1 291 ? -20.956 -3.336 17.712 1.00 83.81 291 LEU A N 1
ATOM 2324 C CA . LEU A 1 291 ? -20.013 -3.158 16.609 1.00 83.81 291 LEU A CA 1
ATOM 2325 C C . LEU A 1 291 ? -20.313 -1.876 15.819 1.00 83.81 291 LEU A C 1
ATOM 2327 O O . LEU A 1 291 ? -19.404 -1.077 15.583 1.00 83.81 291 LEU A O 1
ATOM 2331 N N . VAL A 1 292 ? -21.577 -1.662 15.450 1.00 81.56 292 VAL A N 1
ATOM 2332 C CA . VAL A 1 292 ? -22.035 -0.482 14.706 1.00 81.56 292 VAL A CA 1
ATOM 2333 C C . VAL A 1 292 ? -21.831 0.776 15.534 1.00 81.56 292 VAL A C 1
ATOM 2335 O O . VAL A 1 292 ? -21.258 1.740 15.040 1.00 81.56 292 VAL A O 1
ATOM 2338 N N . LYS A 1 293 ? -22.222 0.771 16.813 1.00 83.38 293 LYS A N 1
ATOM 2339 C CA . LYS A 1 293 ? -22.024 1.923 17.701 1.00 83.38 293 LYS A CA 1
ATOM 2340 C C . LYS A 1 293 ? -20.544 2.251 17.890 1.00 83.38 293 LYS A C 1
ATOM 2342 O O . LYS A 1 293 ? -20.182 3.423 17.912 1.00 83.38 293 LYS A O 1
ATOM 2347 N N . LYS A 1 294 ? -19.687 1.234 18.016 1.00 84.19 294 LYS A N 1
ATOM 2348 C CA . LYS A 1 294 ? -18.237 1.415 18.164 1.00 84.19 294 LYS A CA 1
ATOM 2349 C C . LYS A 1 294 ? -17.593 1.993 16.902 1.00 84.19 294 LYS A C 1
ATOM 2351 O O . LYS A 1 294 ? -16.675 2.797 17.016 1.00 84.19 294 LYS A O 1
ATOM 2356 N N . ASN A 1 295 ? -18.071 1.600 15.723 1.00 84.94 295 ASN A N 1
ATOM 2357 C CA . ASN A 1 295 ? -17.498 1.994 14.434 1.00 84.94 295 ASN A CA 1
ATOM 2358 C C . ASN A 1 295 ? -18.342 3.040 13.691 1.00 84.94 295 ASN A C 1
ATOM 2360 O O . ASN A 1 295 ? -18.109 3.284 12.510 1.00 84.94 295 ASN A O 1
ATOM 2364 N N . SER A 1 296 ? -19.300 3.683 14.366 1.00 82.94 296 SER A N 1
ATOM 2365 C CA . SER A 1 296 ? -20.317 4.526 13.725 1.00 82.94 296 SER A CA 1
ATOM 2366 C C . SER A 1 296 ? -19.728 5.696 12.950 1.00 82.94 296 SER A C 1
ATOM 2368 O O . SER A 1 296 ? -20.325 6.144 11.982 1.00 82.94 296 SER A O 1
ATOM 2370 N N . TYR A 1 297 ? -18.552 6.185 13.354 1.00 84.25 297 TYR A N 1
ATOM 2371 C CA . TYR A 1 297 ? -17.845 7.221 12.609 1.00 84.25 297 TYR A CA 1
ATOM 2372 C C . TYR A 1 297 ? -17.547 6.775 11.173 1.00 84.25 297 TYR A C 1
ATOM 2374 O O . TYR A 1 297 ? -17.745 7.556 10.250 1.00 84.25 297 TYR A O 1
ATOM 2382 N N . PHE A 1 298 ? -17.114 5.527 10.974 1.00 79.69 298 PHE A N 1
ATOM 2383 C CA . PHE A 1 298 ? -16.729 4.974 9.671 1.00 79.69 298 PHE A CA 1
ATOM 2384 C C . PHE A 1 298 ? -17.920 4.498 8.826 1.00 79.69 298 PHE A C 1
ATOM 2386 O O . PHE A 1 298 ? -17.738 4.086 7.685 1.00 79.69 298 PHE A O 1
ATOM 2393 N N . ILE A 1 299 ? -19.137 4.558 9.370 1.00 77.62 299 ILE A N 1
ATOM 2394 C CA . ILE A 1 299 ? -20.368 4.186 8.675 1.00 77.62 299 ILE A CA 1
ATOM 2395 C C . ILE A 1 299 ? -21.015 5.476 8.161 1.00 77.62 299 ILE A C 1
ATOM 2397 O O . ILE A 1 299 ? -21.500 6.286 8.950 1.00 77.62 299 ILE A O 1
ATOM 2401 N N . GLN A 1 300 ? -21.030 5.685 6.843 1.00 69.81 300 GLN A N 1
ATOM 2402 C CA . GLN A 1 300 ? -21.640 6.862 6.218 1.00 69.81 300 GLN A CA 1
ATOM 2403 C C . GLN A 1 300 ? -22.633 6.455 5.133 1.00 69.81 300 GLN A C 1
ATOM 2405 O O . GLN A 1 300 ? -22.376 5.508 4.407 1.00 69.81 300 GLN A O 1
ATOM 2410 N N . ALA A 1 301 ? -23.721 7.214 4.973 1.00 66.94 301 ALA A N 1
ATOM 2411 C CA . ALA A 1 301 ? -24.663 7.088 3.855 1.00 66.94 301 ALA A CA 1
ATOM 2412 C C . ALA A 1 301 ? -25.010 5.623 3.493 1.00 66.94 301 ALA A C 1
ATOM 2414 O O . ALA A 1 301 ? -25.727 4.957 4.235 1.00 66.94 301 ALA A O 1
ATOM 2415 N N . ASP A 1 302 ? -24.493 5.144 2.362 1.00 63.81 302 ASP A N 1
ATOM 2416 C CA . ASP A 1 302 ? -24.710 3.834 1.757 1.00 63.81 302 ASP A CA 1
ATOM 2417 C C . ASP A 1 302 ? -23.656 2.777 2.135 1.00 63.81 302 ASP A C 1
ATOM 2419 O O . ASP A 1 302 ? -23.695 1.682 1.583 1.00 63.81 302 ASP A O 1
ATOM 2423 N N . SER A 1 303 ? -22.757 3.036 3.099 1.00 65.81 303 SER A N 1
ATOM 2424 C CA . SER A 1 303 ? -21.732 2.074 3.562 1.00 65.81 303 SER A CA 1
ATOM 2425 C C . SER A 1 303 ? -22.302 0.703 3.936 1.00 65.81 303 SER A C 1
ATOM 2427 O O . SER A 1 303 ? -21.597 -0.295 3.885 1.00 65.81 303 SER A O 1
ATOM 2429 N N . LEU A 1 304 ? -23.576 0.654 4.331 1.00 68.06 304 LEU A N 1
ATOM 2430 C CA . LEU A 1 304 ? -24.293 -0.574 4.670 1.00 68.06 304 LEU A CA 1
ATOM 2431 C C . LEU A 1 304 ? -25.470 -0.842 3.726 1.00 68.06 304 LEU A C 1
ATOM 2433 O O . LEU A 1 304 ? -26.370 -1.590 4.094 1.00 68.06 304 LEU A O 1
ATOM 2437 N N . ALA A 1 305 ? -25.520 -0.232 2.541 1.00 69.38 305 ALA A N 1
ATOM 2438 C CA . ALA A 1 305 ? -26.602 -0.463 1.584 1.00 69.38 305 ALA A CA 1
ATOM 2439 C C . ALA A 1 305 ? -26.632 -1.928 1.130 1.00 69.38 305 ALA A C 1
ATOM 2441 O O . ALA A 1 305 ? -27.702 -2.531 1.105 1.00 69.38 305 ALA A O 1
ATOM 2442 N N . GLU A 1 306 ? -25.463 -2.525 0.879 1.00 66.31 306 GLU A N 1
ATOM 2443 C CA . GLU A 1 306 ? -25.339 -3.953 0.561 1.00 66.31 306 GLU A CA 1
ATOM 2444 C C . GLU A 1 306 ? -25.807 -4.835 1.722 1.00 66.31 306 GLU A C 1
ATOM 2446 O O . GLU A 1 306 ? -26.617 -5.736 1.521 1.00 66.31 306 GLU A O 1
ATOM 2451 N N . TRP A 1 307 ? -25.401 -4.517 2.955 1.00 68.06 307 TRP A N 1
ATOM 2452 C CA . TRP A 1 307 ? -25.884 -5.221 4.146 1.00 68.06 307 TRP A CA 1
ATOM 2453 C C . TRP A 1 307 ? -27.397 -5.059 4.340 1.00 68.06 307 TRP A C 1
ATOM 2455 O O . TRP A 1 307 ? -28.092 -6.024 4.638 1.00 68.06 307 TRP A O 1
ATOM 2465 N N . THR A 1 308 ? -27.938 -3.862 4.112 1.00 70.56 308 THR A N 1
ATOM 2466 C CA . THR A 1 308 ? -29.378 -3.581 4.222 1.00 70.56 308 THR A CA 1
ATOM 2467 C C . THR A 1 308 ? -30.165 -4.368 3.175 1.00 70.56 308 THR A C 1
ATOM 2469 O O . THR A 1 308 ? -31.183 -4.974 3.509 1.00 70.56 308 THR A O 1
ATOM 2472 N N . SER A 1 309 ? -29.674 -4.421 1.930 1.00 73.38 309 SER A N 1
ATOM 2473 C CA . SER A 1 309 ? -30.246 -5.258 0.869 1.00 73.38 309 SER A CA 1
ATOM 2474 C C . SER A 1 309 ? -30.197 -6.733 1.260 1.00 73.38 309 SER A C 1
ATOM 2476 O O . SER A 1 309 ? -31.211 -7.421 1.193 1.00 73.38 309 SER A O 1
ATOM 2478 N N . ARG A 1 310 ? -29.051 -7.203 1.762 1.00 68.31 310 ARG A N 1
ATOM 2479 C CA . ARG A 1 310 ? -28.857 -8.593 2.182 1.00 68.31 310 ARG A CA 1
ATOM 2480 C C . ARG A 1 310 ? -29.785 -8.994 3.328 1.00 68.31 310 ARG A C 1
ATOM 2482 O O . ARG A 1 310 ? -30.395 -10.060 3.272 1.00 68.31 310 ARG A O 1
ATOM 2489 N N . VAL A 1 311 ? -29.924 -8.151 4.349 1.00 72.62 311 VAL A N 1
ATOM 2490 C CA . VAL A 1 311 ? -30.864 -8.367 5.461 1.00 72.62 311 VAL A CA 1
ATOM 2491 C C . VAL A 1 311 ? -32.304 -8.377 4.950 1.00 72.62 311 VAL A C 1
ATOM 2493 O O . VAL A 1 311 ? -33.077 -9.238 5.363 1.00 72.62 311 VAL A O 1
ATOM 2496 N N . SER A 1 312 ? -32.660 -7.481 4.024 1.00 76.44 312 SER A N 1
ATOM 2497 C CA . SER A 1 312 ? -33.990 -7.451 3.402 1.00 76.44 312 SER A CA 1
ATOM 2498 C C . SER A 1 312 ? -34.293 -8.736 2.620 1.00 76.44 312 SER A C 1
ATOM 2500 O O . SER A 1 312 ? -35.391 -9.289 2.740 1.00 76.44 312 SER A O 1
ATOM 2502 N N . ASP A 1 313 ? -33.322 -9.257 1.868 1.00 75.75 313 ASP A N 1
ATOM 2503 C CA . ASP A 1 313 ? -33.454 -10.519 1.131 1.00 75.75 313 ASP A CA 1
ATOM 2504 C C . ASP A 1 313 ? -33.648 -11.703 2.087 1.00 75.75 313 ASP A C 1
ATOM 2506 O O . ASP A 1 313 ? -34.551 -12.522 1.907 1.00 75.75 313 ASP A O 1
ATOM 2510 N N . LEU A 1 314 ? -32.845 -11.769 3.152 1.00 72.00 314 LEU A N 1
ATOM 2511 C CA . LEU A 1 314 ? -32.926 -12.825 4.164 1.00 72.00 314 LEU A CA 1
ATOM 2512 C C . LEU A 1 314 ? -34.218 -12.753 4.982 1.00 72.00 314 LEU A C 1
ATOM 2514 O O . LEU A 1 314 ? -34.813 -13.788 5.284 1.00 72.00 314 LEU A O 1
ATOM 2518 N N . GLN A 1 315 ? -34.695 -11.548 5.296 1.00 76.00 315 GLN A N 1
ATOM 2519 C CA . GLN A 1 315 ? -35.997 -11.337 5.922 1.00 76.00 315 GLN A CA 1
ATOM 2520 C C . GLN A 1 315 ? -37.131 -11.812 5.008 1.00 76.00 315 GLN A C 1
ATOM 2522 O O . GLN A 1 315 ? -38.027 -12.519 5.469 1.00 76.00 315 GLN A O 1
ATOM 2527 N N . THR A 1 316 ? -37.067 -11.484 3.716 1.00 80.56 316 THR A N 1
ATOM 2528 C CA . THR A 1 316 ? -38.044 -11.939 2.712 1.00 80.56 316 THR A CA 1
ATOM 2529 C C . THR A 1 316 ? -38.034 -13.464 2.570 1.00 80.56 316 THR A C 1
ATOM 2531 O O . THR A 1 316 ? -39.088 -14.077 2.409 1.00 80.56 316 THR A O 1
ATOM 2534 N N . ALA A 1 317 ? -36.864 -14.092 2.701 1.00 78.31 317 ALA A N 1
ATOM 2535 C CA . ALA A 1 317 ? -36.698 -15.542 2.665 1.00 78.31 317 ALA A CA 1
ATOM 2536 C C . ALA A 1 317 ? -37.059 -16.259 3.985 1.00 78.31 317 ALA A C 1
ATOM 2538 O O . ALA A 1 317 ? -37.006 -17.487 4.037 1.00 78.31 317 ALA A O 1
ATOM 2539 N N . GLY A 1 318 ? -37.401 -15.537 5.062 1.00 78.81 318 GLY A N 1
ATOM 2540 C CA . GLY A 1 318 ? -37.634 -16.129 6.388 1.00 78.81 318 GLY A CA 1
ATOM 2541 C C . GLY A 1 318 ? -36.368 -16.701 7.044 1.00 78.81 318 GLY A C 1
ATOM 2542 O O . GLY A 1 318 ? -36.457 -17.541 7.935 1.00 78.81 318 GLY A O 1
ATOM 2543 N N . GLN A 1 319 ? -35.190 -16.256 6.604 1.00 77.19 319 GLN A N 1
ATOM 2544 C CA . GLN A 1 319 ? -33.867 -16.746 7.000 1.00 77.19 319 GLN A CA 1
ATOM 2545 C C . GLN A 1 319 ? -33.075 -15.677 7.762 1.00 77.19 319 GLN A C 1
ATOM 2547 O O . GLN A 1 319 ? -31.868 -15.544 7.593 1.00 77.19 319 GLN A O 1
ATOM 2552 N N . LEU A 1 320 ? -33.741 -14.896 8.613 1.00 66.88 320 LEU A N 1
ATOM 2553 C CA . LEU A 1 320 ? -33.090 -13.844 9.405 1.00 66.88 320 LEU A CA 1
ATOM 2554 C C . LEU A 1 320 ? -31.966 -14.379 10.309 1.00 66.88 320 LEU A C 1
ATOM 2556 O O . LEU A 1 320 ? -31.011 -13.658 10.573 1.00 66.88 320 LEU A O 1
ATOM 2560 N N . GLU A 1 321 ? -32.031 -15.647 10.725 1.00 65.00 321 GLU A N 1
ATOM 2561 C CA . GLU A 1 321 ? -30.936 -16.302 11.459 1.00 65.00 321 GLU A CA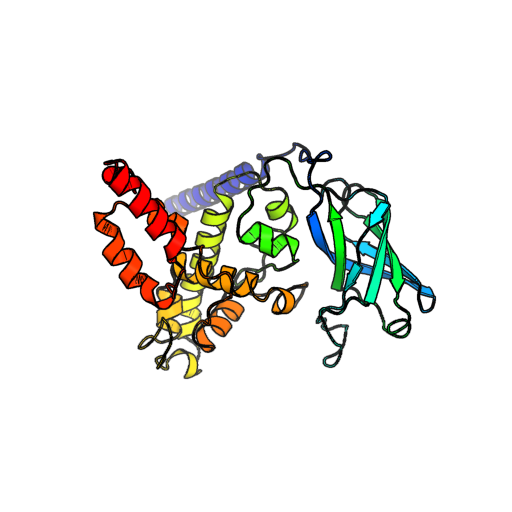 1
ATOM 2562 C C . GLU A 1 321 ? -29.715 -16.637 10.587 1.00 65.00 321 GLU A C 1
ATOM 2564 O O . GLU A 1 321 ? -28.653 -16.914 11.124 1.00 65.00 321 GLU A O 1
ATOM 2569 N N . ALA A 1 322 ? -29.835 -16.580 9.258 1.00 59.62 322 ALA A N 1
ATOM 2570 C CA . ALA A 1 322 ? -28.716 -16.690 8.320 1.00 59.62 322 ALA A CA 1
ATOM 2571 C C . ALA A 1 322 ? -28.133 -15.317 7.926 1.00 59.62 322 ALA A C 1
ATOM 2573 O O . ALA A 1 322 ? -27.294 -15.239 7.031 1.00 59.62 322 ALA A O 1
ATOM 2574 N N . ALA A 1 323 ? -28.590 -14.226 8.561 1.00 55.81 323 ALA A N 1
ATOM 2575 C CA . ALA A 1 323 ? -28.014 -12.882 8.418 1.00 55.81 323 ALA A CA 1
ATOM 2576 C C . ALA A 1 323 ? -26.772 -12.661 9.303 1.00 55.81 323 ALA A C 1
ATOM 2578 O O . ALA A 1 323 ? -26.373 -11.519 9.531 1.00 55.81 323 ALA A O 1
ATOM 2579 N N . THR A 1 324 ? -26.203 -13.755 9.809 1.00 52.12 324 THR A N 1
ATOM 2580 C CA . THR A 1 324 ? -25.047 -13.867 10.712 1.00 52.12 324 THR A CA 1
ATOM 2581 C C . THR A 1 324 ? -24.045 -14.868 10.157 1.00 52.12 324 THR A C 1
ATOM 2583 O O . THR A 1 324 ? -22.960 -14.989 10.761 1.00 52.12 324 THR A O 1
#

Sequence (324 aa):
MKKRYIRLLAFLLLAQAQFTTTIQAQNSSVPVYDTASFIDEVFFLIKNVNRISEDSAYVTIDYGKQDGVFLGATGNIMSSHGASTGKNRESTIYLGTAKIVKLDDRSAMAAIKMYNKYKAEPIYPEDLLSIQVHPVVNMNKNIFSYLAIQDVLFVDNAREPIKTKREILRNTNPDLEKTMLEAYTKEITDFATELASYSDITFKTAYKEGPYKGKTMVDVFKNATVYDLNAFFHFVKSFPGKYMGGFEGKSWKINETFATWVLNNAPQGNHNREWLLPYIEAKPLSSLSDLVKKNSYFIQADSLAEWTSRVSDLQTAGQLEAAT

Radius of gyration: 23.1 Å; chains: 1; bounding box: 60×45×67 Å

Foldseek 3Di:
DVVVVVVVVVVVVVVVVVVVVVVVPPDPDQFAFDPDDDWAWFKFFWADWAADALFKIKTKGQAFVSQQDDAFWKDFWWAADDPVQDPPDDGRDTQFMWTFHAGDHGMTMIMTGGDPVRSNPDDDGLTMDTTIGTAGVQQQDDLVLLLLSLQFFAAAPVRHGPDDSSCNRRDNDNCPLVVVLVVLLVSLQVCLVVLVPDPDCQQVDADCDALRHRHGVSRCSNPPDSLLVLQLSQQCSQVVRVRHRQDDVRRHHSNVSSSVCVSVRNDGGPRLQASCVVVLQVDFPVCNVVVCVSCVRSHDDCSCVVLVVVCVVCVVVVNNRNSD